Protein AF-A0A540LDI8-F1 (afdb_monomer)

Sequence (231 aa):
MKQHLKDYARNVVETKAREEAGKIMIHMKDRYAAVFNYDSDSMPRVWTGNEDITSITKDAQTAKPDNIENVLVSSLVDGTVTVSSSQNRKLGPSIDPLASSSWEEVSSKDTLITPVQCKSLWRQFKEETEYSVTQAISAQEAHKRSNNWLPPPWAILAMIVLGFNEFMMLLKNPLYLMVLFVAFLLSKALWVQMDITGQFQHGAALSGILSISSRFLPTVMNLLRKLAEEP

InterPro domains:
  IPR008803 RHD3/Sey1 [PTHR45923] (1-230)
  IPR046758 Sey1/RHD3-like, three-helix bundle domain [PF20428] (3-230)

Secondary structure (DSSP, 8-state):
-HHHHHHHHHHHHHHHHHHHHHTHHHHHHHHHHHHHSB-TTSPBP---SSS-HHHHHHHHHS----TTTHHHHHHHHS-S----------------TTS-SS-TTS-TTT-SS-HHHHHHHHHHHHHHHHHHHHHHHHHHHHHHHHHT-PPPHHHHHHHHHH-HHHHHHHHH-HHHHHHHHHHHHHHHHHHHHTTHHHHGGGT-HHHHHHHHHHHHHHHHHHHHHHHHS--

Organism: Malus baccata (NCBI:txid106549)

Foldseek 3Di:
DVVVVVVVVVVVVLVVLLVVLVCVLVVLVVQLCQQLQADPVRHGDDLQLPDDLVVSNLCSLPVDDDPVCVVVCCLLVVVDPPPPDDDDDDDDPPDSCLVDQDNPPDDPVSDSAGSVRVNVSSVVSCVVVVVVSVVSVVSSVVNVVVVVPDPPPVVVVVCVVCPVVRVVVCVVDVVNVVVVVVVVVVVVVVVVVPPCVVVVVPPCPVPVVVVVVVVPVVVVVVVVVVVVPPD

Structure (mmCIF, N/CA/C/O backbone):
data_AF-A0A540LDI8-F1
#
_entry.id   AF-A0A540LDI8-F1
#
loop_
_atom_site.group_PDB
_atom_site.id
_atom_site.type_symbol
_atom_site.label_atom_id
_atom_site.label_alt_id
_atom_site.label_comp_id
_atom_site.label_asym_id
_atom_site.label_entity_id
_atom_site.label_seq_id
_atom_site.pdbx_PDB_ins_code
_atom_site.Cartn_x
_atom_site.Cartn_y
_atom_site.Cartn_z
_atom_site.occupancy
_atom_site.B_iso_or_equiv
_atom_site.auth_seq_id
_atom_site.auth_comp_id
_atom_site.auth_asym_id
_atom_site.auth_atom_id
_atom_site.pdbx_PDB_model_num
ATOM 1 N N . MET A 1 1 ? -35.422 -12.992 44.828 1.00 70.50 1 MET A N 1
ATOM 2 C CA . MET A 1 1 ? -35.529 -13.471 43.428 1.00 70.50 1 MET A CA 1
ATOM 3 C C . MET A 1 1 ? -35.406 -12.346 42.395 1.00 70.50 1 MET A C 1
ATOM 5 O O . MET A 1 1 ? -34.511 -12.424 41.571 1.00 70.50 1 MET A O 1
ATOM 9 N N . LYS A 1 2 ? -36.217 -11.274 42.454 1.00 82.50 2 LYS A N 1
ATOM 10 C CA . LYS A 1 2 ? -36.141 -10.151 41.487 1.00 82.50 2 LYS A CA 1
ATOM 11 C C . LYS A 1 2 ? -34.777 -9.439 41.441 1.00 82.50 2 LYS A C 1
ATOM 13 O O . LYS A 1 2 ? -34.300 -9.131 40.357 1.00 82.50 2 LYS A O 1
ATOM 18 N N . GLN A 1 3 ? -34.140 -9.232 42.597 1.00 86.69 3 GLN A N 1
ATOM 19 C CA . GLN A 1 3 ? -32.827 -8.580 42.678 1.00 86.69 3 GLN A CA 1
ATOM 20 C C . GLN A 1 3 ? -31.730 -9.409 41.989 1.00 86.69 3 GLN A C 1
ATOM 22 O O . GLN A 1 3 ? -31.058 -8.904 41.103 1.00 86.69 3 GLN A O 1
ATOM 27 N N . HIS A 1 4 ? -31.664 -10.714 42.278 1.00 89.19 4 HIS A N 1
ATOM 28 C CA . HIS A 1 4 ? -30.742 -11.639 41.607 1.00 89.19 4 HIS A CA 1
ATOM 29 C C . HIS A 1 4 ? -30.907 -11.663 40.082 1.00 89.19 4 HIS A C 1
ATOM 31 O O . HIS A 1 4 ? -29.914 -11.751 39.370 1.00 89.19 4 HIS A O 1
ATOM 37 N N . LEU A 1 5 ? -32.141 -11.566 39.573 1.00 90.94 5 LEU A N 1
ATOM 38 C CA . LEU A 1 5 ? -32.387 -11.524 38.130 1.00 90.94 5 LEU A CA 1
ATOM 39 C C . LEU A 1 5 ? -31.883 -10.211 37.507 1.00 90.94 5 LEU A C 1
ATOM 41 O O . LEU A 1 5 ? -31.303 -10.223 36.424 1.00 90.94 5 LEU A O 1
ATOM 45 N N . LYS A 1 6 ? -32.070 -9.086 38.207 1.00 91.38 6 LYS A N 1
ATOM 46 C CA . LYS A 1 6 ? -31.574 -7.768 37.789 1.00 91.38 6 LYS A CA 1
ATOM 47 C C . LYS A 1 6 ? -30.045 -7.717 37.783 1.00 91.38 6 LYS A C 1
ATOM 49 O O . LYS A 1 6 ? -29.461 -7.215 36.826 1.00 91.38 6 LYS A O 1
ATOM 54 N N . ASP A 1 7 ? -29.415 -8.258 38.820 1.00 90.31 7 ASP A N 1
ATOM 55 C CA . ASP A 1 7 ? -27.957 -8.293 38.947 1.00 90.31 7 ASP A CA 1
ATOM 56 C C . ASP A 1 7 ? -27.340 -9.232 37.899 1.00 90.31 7 ASP A C 1
ATOM 58 O O . ASP A 1 7 ? -26.338 -8.890 37.274 1.00 90.31 7 ASP A O 1
ATOM 62 N N . TYR A 1 8 ? -27.992 -10.366 37.620 1.00 91.19 8 TYR A N 1
ATOM 63 C CA . TYR A 1 8 ? -27.608 -11.264 36.532 1.00 91.19 8 TYR A CA 1
ATOM 64 C C . TYR A 1 8 ? -27.698 -10.578 35.162 1.00 91.19 8 TYR A C 1
ATOM 66 O O . TYR A 1 8 ? -26.729 -10.595 34.407 1.00 91.19 8 TYR A O 1
ATOM 74 N N . ALA A 1 9 ? -28.821 -9.918 34.855 1.00 90.12 9 ALA A N 1
ATOM 75 C CA . ALA A 1 9 ? -28.995 -9.205 33.590 1.00 90.12 9 ALA A CA 1
ATOM 76 C C . ALA A 1 9 ? -27.954 -8.086 33.408 1.00 90.12 9 ALA A C 1
ATOM 78 O O . ALA A 1 9 ? -27.382 -7.950 32.328 1.00 90.12 9 ALA A O 1
ATOM 79 N N . ARG A 1 10 ? -27.657 -7.326 34.473 1.00 88.94 10 ARG A N 1
ATOM 80 C CA . ARG A 1 10 ? -26.603 -6.302 34.460 1.00 88.94 10 ARG A CA 1
ATOM 81 C C . ARG A 1 10 ? -25.234 -6.913 34.163 1.00 88.94 10 ARG A C 1
ATOM 83 O O . ARG A 1 10 ? -24.537 -6.417 33.287 1.00 88.94 10 ARG A O 1
ATOM 90 N N . ASN A 1 11 ? -24.882 -8.010 34.830 1.00 89.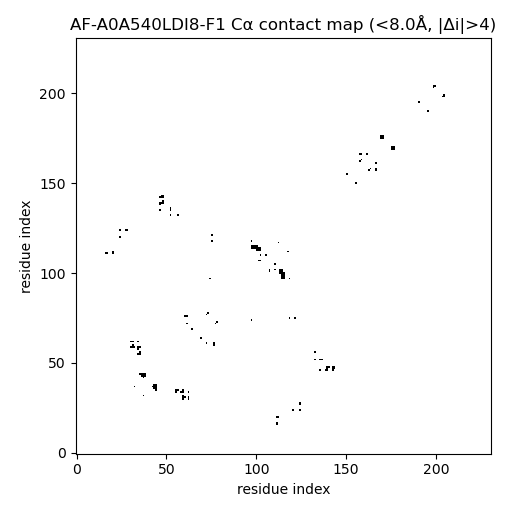62 11 ASN A N 1
ATOM 91 C CA . ASN A 1 11 ? -23.601 -8.680 34.618 1.00 89.62 11 ASN A CA 1
ATOM 92 C C . ASN A 1 11 ? -23.449 -9.215 33.181 1.00 89.62 11 ASN A C 1
ATOM 94 O O . ASN A 1 11 ? -22.381 -9.103 32.584 1.00 89.62 11 ASN A O 1
ATOM 98 N N . VAL A 1 12 ? -24.525 -9.747 32.589 1.00 92.12 12 VAL A N 1
ATOM 99 C CA . VAL A 1 12 ? -24.517 -10.196 31.186 1.00 92.12 12 VAL A CA 1
ATOM 100 C C . VAL A 1 12 ? -24.225 -9.031 30.237 1.00 92.12 12 VAL A C 1
ATOM 102 O O . VAL A 1 12 ? -23.370 -9.164 29.362 1.00 92.12 12 VAL A O 1
ATOM 105 N N . VAL A 1 13 ? -24.888 -7.885 30.427 1.00 90.06 13 VAL A N 1
ATOM 106 C CA . VAL A 1 13 ? -24.662 -6.686 29.602 1.00 90.06 13 VAL A CA 1
ATOM 107 C C . VAL A 1 13 ? -23.247 -6.145 29.791 1.00 90.06 13 VAL A C 1
ATOM 109 O O . VAL A 1 13 ? -22.571 -5.880 28.803 1.00 90.06 13 VAL A O 1
ATOM 112 N N . GLU A 1 14 ? -22.762 -6.041 31.030 1.00 88.44 14 GLU A N 1
ATOM 113 C CA . GLU A 1 14 ? -21.392 -5.595 31.310 1.00 88.44 14 GLU A CA 1
ATOM 114 C C . GLU A 1 1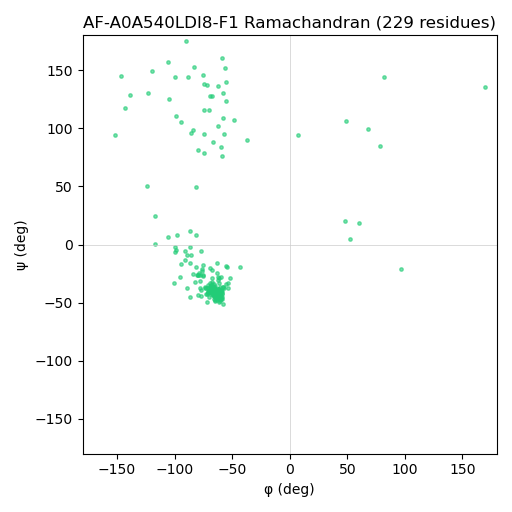4 ? -20.345 -6.516 30.677 1.00 88.44 14 GLU A C 1
ATOM 116 O O . GLU A 1 14 ? -19.367 -6.046 30.099 1.00 88.44 14 GLU A O 1
ATOM 121 N N . THR A 1 15 ? -20.551 -7.831 30.757 1.00 88.50 15 THR A N 1
ATOM 122 C CA . THR A 1 15 ? -19.642 -8.814 30.157 1.00 88.50 15 THR A CA 1
ATOM 123 C C . THR A 1 15 ? -19.621 -8.666 28.640 1.00 88.50 15 THR A C 1
ATOM 125 O O . THR A 1 15 ? -18.546 -8.634 28.047 1.00 88.50 15 THR A O 1
ATOM 128 N N . LYS A 1 16 ? -20.791 -8.509 28.008 1.00 89.31 16 LYS A N 1
ATOM 129 C CA . LYS A 1 16 ? -20.895 -8.302 26.559 1.00 89.31 16 LYS A CA 1
ATOM 130 C C . LYS A 1 16 ? -20.285 -6.979 26.109 1.00 89.31 16 LYS A C 1
ATOM 132 O O . LYS A 1 16 ? -19.570 -6.954 25.115 1.00 89.31 16 LYS A O 1
ATOM 137 N N . ALA A 1 17 ? -20.500 -5.906 26.863 1.00 87.25 17 ALA A N 1
ATOM 138 C CA . ALA A 1 17 ? -19.901 -4.609 26.580 1.00 87.25 17 ALA A CA 1
ATOM 139 C C . ALA A 1 17 ? -18.367 -4.651 26.689 1.00 87.25 17 ALA A C 1
ATOM 141 O O . ALA A 1 17 ? -17.681 -4.122 25.819 1.00 87.25 17 ALA A O 1
ATOM 142 N N . ARG A 1 18 ? -17.815 -5.330 27.707 1.00 86.06 18 ARG A N 1
ATOM 143 C CA . ARG A 1 18 ? -16.359 -5.537 27.836 1.00 86.06 18 ARG A CA 1
ATOM 144 C C . ARG A 1 18 ? -15.797 -6.433 26.729 1.00 86.06 18 ARG A C 1
ATOM 146 O O . ARG A 1 18 ? -14.692 -6.183 26.260 1.00 86.06 18 ARG A O 1
ATOM 153 N N . GLU A 1 19 ? -16.545 -7.447 26.297 1.00 88.69 19 GLU A N 1
ATOM 154 C CA . GLU A 1 19 ? -16.156 -8.320 25.183 1.00 88.69 19 GLU A CA 1
ATOM 155 C C . GLU A 1 19 ? -16.048 -7.536 23.867 1.00 88.69 19 GLU A C 1
ATOM 157 O O . GLU A 1 19 ? -15.039 -7.643 23.171 1.00 88.69 19 GLU A O 1
ATOM 162 N N . GLU A 1 20 ? -17.048 -6.709 23.548 1.00 85.50 20 GLU A N 1
ATOM 163 C CA . GLU A 1 20 ? -17.020 -5.859 22.352 1.00 85.50 20 GLU A CA 1
ATOM 164 C C . GLU A 1 20 ? -15.968 -4.751 22.454 1.00 85.50 20 GLU A C 1
ATOM 166 O O . GLU A 1 20 ? -15.285 -4.467 21.470 1.00 85.50 20 GLU A O 1
ATOM 171 N N . ALA A 1 21 ? -15.733 -4.206 23.654 1.00 83.81 21 ALA A N 1
ATOM 172 C CA . ALA A 1 21 ? -14.637 -3.269 23.887 1.00 83.81 21 ALA A CA 1
ATOM 173 C C . ALA A 1 21 ? -13.254 -3.899 23.622 1.00 83.81 21 ALA A C 1
ATOM 175 O O . ALA A 1 21 ? -12.347 -3.239 23.116 1.00 83.81 21 ALA A O 1
ATOM 176 N N . GLY A 1 22 ? -13.094 -5.199 23.886 1.00 84.44 22 GLY A N 1
ATOM 177 C CA . GLY A 1 22 ? -11.880 -5.941 23.539 1.00 84.44 22 GLY A CA 1
ATOM 178 C C . GLY A 1 22 ? -11.661 -6.111 22.030 1.00 84.44 22 GLY A C 1
ATOM 179 O O . GLY A 1 22 ? -10.528 -6.307 21.596 1.00 84.44 22 GLY A O 1
ATOM 180 N N . LYS A 1 23 ? -12.720 -6.009 21.217 1.00 87.00 23 LYS A N 1
ATOM 181 C CA . LYS A 1 23 ? -12.683 -6.196 19.754 1.00 87.00 23 LYS A CA 1
ATOM 182 C C . LYS A 1 23 ? -12.601 -4.887 18.973 1.00 87.00 23 LYS A C 1
ATOM 184 O O . LYS A 1 23 ? -12.683 -4.906 17.748 1.00 87.00 23 LYS A O 1
ATOM 189 N N . ILE A 1 24 ? -12.412 -3.749 19.637 1.00 86.06 24 ILE A N 1
ATOM 190 C CA . ILE A 1 24 ? -12.464 -2.434 18.980 1.00 86.06 24 ILE A CA 1
ATOM 191 C C . ILE A 1 24 ? -11.452 -2.306 17.848 1.00 86.06 24 ILE A C 1
ATOM 193 O O . ILE A 1 24 ? -11.787 -1.729 16.823 1.00 86.06 24 ILE A O 1
ATOM 197 N N . MET A 1 25 ? -10.256 -2.889 17.978 1.00 83.69 25 MET A N 1
ATOM 198 C CA . MET A 1 25 ? -9.281 -2.875 16.883 1.00 83.69 25 MET A CA 1
ATOM 199 C C . MET A 1 25 ? -9.835 -3.532 15.613 1.00 83.69 25 MET A C 1
ATOM 201 O O . MET A 1 25 ? -9.641 -3.018 14.517 1.00 83.69 25 MET A O 1
ATOM 205 N N . ILE A 1 26 ? -10.545 -4.654 15.758 1.00 86.56 26 ILE A N 1
ATOM 206 C CA . ILE A 1 26 ? -11.159 -5.369 14.635 1.00 86.56 26 ILE A CA 1
ATOM 207 C C . ILE A 1 26 ? -12.236 -4.482 14.011 1.00 86.56 26 ILE A C 1
ATOM 209 O O . ILE A 1 26 ? -12.193 -4.232 12.814 1.00 86.56 26 ILE A O 1
ATOM 213 N N . HIS A 1 27 ? -13.122 -3.911 14.831 1.00 84.62 27 HIS A N 1
ATOM 214 C CA . HIS A 1 27 ? -14.185 -3.018 14.359 1.00 84.62 27 HIS A CA 1
ATOM 215 C C . HIS A 1 27 ? -13.644 -1.764 13.657 1.00 84.62 27 HIS A C 1
ATOM 217 O O . HIS A 1 27 ? -14.131 -1.396 12.590 1.00 84.62 27 HIS A O 1
ATOM 223 N N . MET A 1 28 ? -12.609 -1.126 14.211 1.00 84.38 28 MET A N 1
ATOM 224 C CA . MET A 1 28 ? -11.941 0.028 13.598 1.00 84.38 28 MET A CA 1
ATOM 225 C C . MET A 1 28 ? -11.331 -0.340 12.243 1.00 84.38 28 MET A C 1
ATOM 227 O O . MET A 1 28 ? -11.490 0.398 11.272 1.00 84.38 28 MET A O 1
ATOM 231 N N . LYS A 1 29 ? -10.674 -1.500 12.153 1.00 86.6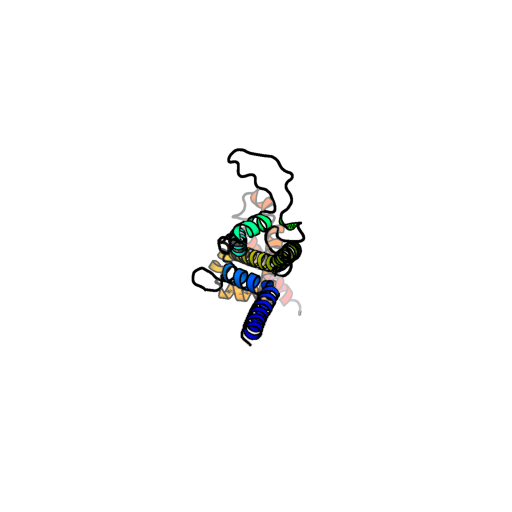9 29 LYS A N 1
ATOM 232 C CA . LYS A 1 29 ? -10.078 -1.988 10.904 1.00 86.69 29 LYS A CA 1
ATOM 233 C C . LYS A 1 29 ? -11.120 -2.375 9.870 1.00 86.69 29 LYS A C 1
ATOM 235 O O . LYS A 1 29 ? -10.934 -2.036 8.709 1.00 86.69 29 LYS A O 1
ATOM 240 N N . ASP A 1 30 ? -12.207 -3.022 10.268 1.00 86.50 30 ASP A N 1
ATOM 241 C CA . ASP A 1 30 ? -13.289 -3.403 9.360 1.00 86.50 30 ASP A CA 1
ATOM 242 C C . ASP A 1 30 ? -13.961 -2.160 8.766 1.00 86.50 30 ASP A C 1
ATOM 244 O O . ASP A 1 30 ? -14.201 -2.096 7.561 1.00 86.50 30 ASP A O 1
ATOM 248 N N . ARG A 1 31 ? -14.190 -1.123 9.585 1.00 85.06 31 ARG A N 1
ATOM 249 C CA . ARG A 1 31 ? -14.731 0.166 9.123 1.00 85.06 31 ARG A CA 1
ATOM 250 C C . ARG A 1 31 ? -13.759 0.905 8.212 1.00 85.06 31 ARG A C 1
ATOM 252 O O . ARG A 1 31 ? -14.175 1.402 7.169 1.00 85.06 31 ARG A O 1
ATOM 259 N N . TYR A 1 32 ? -12.478 0.930 8.568 1.00 86.06 32 TYR A N 1
ATOM 260 C CA . TYR A 1 32 ? -11.442 1.505 7.717 1.00 86.06 32 TYR A CA 1
ATOM 261 C C . TYR A 1 32 ? -11.357 0.773 6.377 1.00 86.06 32 TYR A C 1
ATOM 263 O O . TYR A 1 32 ? -11.400 1.408 5.331 1.00 86.06 32 TYR A O 1
ATOM 271 N N . ALA A 1 33 ? -11.306 -0.559 6.389 1.00 85.56 33 ALA A N 1
ATOM 272 C CA . ALA A 1 33 ? -11.242 -1.384 5.191 1.00 85.56 33 ALA A CA 1
ATOM 273 C C . ALA A 1 33 ? -12.485 -1.207 4.311 1.00 85.56 33 ALA A C 1
ATOM 275 O O . ALA A 1 33 ? -12.347 -1.159 3.092 1.00 85.56 33 ALA A O 1
ATOM 276 N N . ALA A 1 34 ? -13.673 -1.062 4.904 1.00 85.50 34 ALA A N 1
ATOM 277 C CA . ALA A 1 34 ? -14.908 -0.799 4.170 1.00 85.50 34 ALA A CA 1
ATOM 278 C C . ALA A 1 34 ? -14.857 0.521 3.381 1.00 85.50 34 ALA A C 1
ATOM 280 O O . ALA A 1 34 ? -15.378 0.577 2.276 1.00 85.50 34 ALA A O 1
ATOM 281 N N . VAL A 1 35 ? -14.217 1.565 3.914 1.00 84.88 35 VAL A N 1
ATOM 282 C CA . VAL A 1 35 ? -14.114 2.876 3.242 1.00 84.88 35 VAL A CA 1
ATOM 283 C C . VAL A 1 35 ? -12.884 2.966 2.336 1.00 84.88 35 VAL A C 1
ATOM 285 O O . VAL A 1 35 ? -12.938 3.558 1.263 1.00 84.88 35 VAL A O 1
ATOM 288 N N . PHE A 1 36 ? -11.765 2.375 2.753 1.00 86.88 36 PHE A N 1
ATOM 289 C CA . PHE A 1 36 ? -10.490 2.462 2.047 1.00 86.88 36 PHE A CA 1
ATOM 290 C C . PHE A 1 36 ? -10.415 1.505 0.852 1.00 86.88 36 PHE A C 1
ATOM 292 O O . PHE A 1 36 ? -9.957 1.896 -0.219 1.00 86.88 36 PHE A O 1
ATOM 299 N N . ASN A 1 37 ? -10.878 0.260 1.015 1.00 85.12 37 ASN A N 1
ATOM 300 C CA . ASN A 1 37 ? -10.772 -0.766 -0.028 1.00 85.12 37 ASN A CA 1
ATOM 301 C C . ASN A 1 37 ? -11.975 -0.814 -0.962 1.00 85.12 37 ASN A C 1
ATOM 303 O O . ASN A 1 37 ? -11.882 -1.486 -1.984 1.00 85.12 37 ASN A O 1
ATOM 307 N N . TYR A 1 38 ? -13.091 -0.168 -0.629 1.00 84.94 38 TYR A N 1
ATOM 308 C CA . TYR A 1 38 ? -14.284 -0.181 -1.469 1.00 84.94 38 TYR A CA 1
ATOM 309 C C . TYR A 1 38 ? -14.645 1.232 -1.909 1.00 84.94 38 TYR A C 1
ATOM 311 O O . TYR A 1 38 ? -14.368 2.222 -1.229 1.00 84.94 38 TYR A O 1
ATOM 319 N N . ASP A 1 39 ? -15.231 1.323 -3.094 1.00 78.88 39 ASP A N 1
ATOM 320 C CA . ASP A 1 39 ? -15.814 2.562 -3.581 1.00 78.88 39 ASP A CA 1
ATOM 321 C C . ASP A 1 39 ? -17.293 2.691 -3.183 1.00 78.88 39 ASP A C 1
ATOM 323 O O . ASP A 1 39 ? -17.877 1.777 -2.598 1.00 78.88 39 ASP A O 1
ATOM 327 N N . SER A 1 40 ? -17.907 3.833 -3.495 1.00 78.25 40 SER A N 1
ATOM 328 C CA . SER A 1 40 ? -19.324 4.121 -3.226 1.00 78.25 40 SER A CA 1
ATOM 329 C C . SER A 1 40 ? -20.291 3.045 -3.750 1.00 78.25 40 SER A C 1
ATOM 331 O O . SER A 1 40 ? -21.316 2.783 -3.121 1.00 78.25 40 SER A O 1
ATOM 333 N N . ASP A 1 41 ? -19.913 2.343 -4.820 1.00 78.50 41 ASP A N 1
ATOM 334 C CA . ASP A 1 41 ? -20.667 1.234 -5.415 1.00 78.50 41 ASP A CA 1
ATOM 335 C C . ASP A 1 41 ? -20.368 -0.142 -4.779 1.00 78.50 41 ASP A C 1
ATOM 337 O O . ASP A 1 41 ? -20.754 -1.180 -5.317 1.00 78.50 41 ASP A O 1
ATOM 341 N N . SER A 1 42 ? -19.671 -0.187 -3.635 1.00 77.31 42 SER A N 1
ATOM 342 C CA . SER A 1 42 ? -19.240 -1.423 -2.950 1.00 77.31 42 SER A CA 1
ATOM 343 C C . SER A 1 42 ? -18.326 -2.332 -3.785 1.00 77.31 42 SER A C 1
ATOM 345 O O . SER A 1 42 ? -18.161 -3.514 -3.479 1.00 77.31 42 SER A O 1
ATOM 347 N N . MET A 1 43 ? -17.707 -1.791 -4.834 1.00 81.62 43 MET A N 1
ATOM 348 C CA . MET A 1 43 ? -16.712 -2.495 -5.640 1.00 81.62 43 MET A CA 1
ATOM 349 C C . MET A 1 43 ? -15.311 -2.294 -5.052 1.00 81.62 43 MET A C 1
ATOM 351 O O . MET A 1 43 ? -15.031 -1.204 -4.548 1.00 81.62 43 MET A O 1
ATOM 355 N N . PRO A 1 44 ? -14.418 -3.303 -5.113 1.00 84.00 44 PRO A N 1
ATOM 356 C CA . PRO A 1 44 ? -13.030 -3.138 -4.697 1.00 84.00 44 PRO A CA 1
ATOM 357 C C . PRO A 1 44 ? -12.362 -1.976 -5.446 1.00 84.00 44 PRO A C 1
ATOM 359 O O . PRO A 1 44 ? -12.336 -1.953 -6.678 1.00 84.00 44 PRO A O 1
ATOM 362 N N . ARG A 1 45 ? -11.828 -1.013 -4.695 1.00 81.88 45 ARG A N 1
ATOM 363 C CA . ARG A 1 45 ? -11.178 0.195 -5.200 1.00 81.88 45 ARG A CA 1
ATOM 364 C C . ARG A 1 45 ? -9.879 -0.178 -5.907 1.00 81.88 45 ARG A C 1
ATOM 366 O O . ARG A 1 45 ? -9.020 -0.863 -5.351 1.00 81.88 45 ARG A O 1
ATOM 373 N N . VAL A 1 46 ? -9.729 0.302 -7.136 1.00 80.81 46 VAL A N 1
ATOM 374 C CA . VAL A 1 46 ? -8.496 0.174 -7.915 1.00 80.81 46 VAL A CA 1
ATOM 375 C C . VAL A 1 46 ? -7.797 1.527 -7.911 1.00 80.81 46 VAL A C 1
ATOM 377 O O . VAL A 1 46 ? -8.381 2.528 -8.306 1.00 80.81 46 VAL A O 1
ATOM 380 N N . TRP A 1 47 ? -6.533 1.561 -7.495 1.00 81.50 47 TRP A N 1
ATOM 381 C CA . TRP A 1 47 ? -5.745 2.793 -7.412 1.00 81.50 47 TRP A CA 1
ATOM 382 C C . TRP A 1 47 ? -5.305 3.275 -8.806 1.00 81.50 47 TRP A C 1
ATOM 384 O O . TRP A 1 47 ? -4.166 3.068 -9.221 1.00 81.50 47 TRP A O 1
ATOM 394 N N . THR A 1 48 ? -6.207 3.914 -9.556 1.00 70.56 48 THR A N 1
ATOM 395 C CA . THR A 1 48 ? -6.003 4.255 -10.979 1.00 70.56 48 THR A CA 1
ATOM 396 C C . THR A 1 48 ? -5.182 5.523 -11.252 1.00 70.56 48 THR A C 1
ATOM 398 O O . THR A 1 48 ? -5.009 5.908 -12.407 1.00 70.56 48 THR A O 1
ATOM 401 N N . GLY A 1 49 ? -4.572 6.153 -10.242 1.00 70.69 49 GLY A N 1
ATOM 402 C CA . GLY A 1 49 ? -3.660 7.296 -10.443 1.00 70.69 49 GLY A CA 1
ATOM 403 C C . GLY A 1 49 ? -4.291 8.676 -10.270 1.00 70.69 49 GLY A C 1
ATOM 404 O O . GLY A 1 49 ? -3.575 9.630 -9.989 1.00 70.69 49 GLY A O 1
ATOM 405 N N . ASN A 1 50 ? -5.606 8.765 -10.390 1.00 74.12 50 ASN A N 1
ATOM 406 C CA . ASN A 1 50 ? -6.416 9.983 -10.394 1.00 74.12 50 ASN A CA 1
ATOM 407 C C . ASN A 1 50 ? -7.075 10.302 -9.040 1.00 74.12 50 ASN A C 1
ATOM 409 O O . ASN A 1 50 ? -7.691 11.354 -8.906 1.00 74.12 50 ASN A O 1
ATOM 413 N N . GLU A 1 51 ? -6.936 9.423 -8.050 1.00 79.00 51 GLU A N 1
ATOM 414 C CA . GLU A 1 51 ? -7.508 9.596 -6.714 1.00 79.00 51 GLU A CA 1
ATOM 415 C C . GLU A 1 51 ? -6.467 10.107 -5.709 1.00 79.00 51 GLU A C 1
ATOM 417 O O . GLU A 1 51 ? -5.301 9.699 -5.742 1.00 79.00 51 GLU A O 1
ATOM 422 N N . ASP A 1 52 ? -6.901 10.962 -4.781 1.00 81.44 52 ASP A N 1
ATOM 423 C CA . ASP A 1 52 ? -6.079 11.441 -3.671 1.00 81.44 52 ASP A CA 1
ATOM 424 C C . ASP A 1 52 ? -6.146 10.455 -2.494 1.00 81.44 52 ASP A C 1
ATOM 426 O O . ASP A 1 52 ? -7.027 10.512 -1.635 1.00 81.44 52 ASP A O 1
ATOM 430 N N . ILE A 1 53 ? -5.166 9.551 -2.412 1.00 83.88 53 ILE A N 1
ATOM 431 C CA . ILE A 1 53 ? -5.071 8.557 -1.323 1.00 83.88 53 ILE A CA 1
ATOM 432 C C . ILE A 1 53 ? -5.071 9.236 0.052 1.00 83.88 53 ILE A C 1
ATOM 434 O O . ILE A 1 53 ? -5.633 8.710 1.013 1.00 83.88 53 ILE A O 1
ATOM 438 N N . THR A 1 54 ? -4.481 10.427 0.159 1.00 82.62 54 THR A N 1
ATOM 439 C CA . THR A 1 54 ? -4.419 11.193 1.409 1.00 82.62 54 THR A CA 1
ATOM 440 C C . THR A 1 54 ? -5.798 11.646 1.886 1.00 82.62 54 THR A C 1
ATOM 442 O O . THR A 1 54 ? -6.056 11.586 3.088 1.00 82.62 54 THR A O 1
ATOM 445 N N . SER A 1 55 ? -6.687 12.091 0.990 1.00 82.75 55 SER A N 1
ATOM 446 C CA . SER A 1 55 ? -8.049 12.472 1.385 1.00 82.75 55 SER A CA 1
ATOM 447 C C . SER A 1 55 ? -8.871 11.236 1.726 1.00 82.75 55 SER A C 1
ATOM 449 O O . SER A 1 55 ? -9.490 11.213 2.779 1.00 82.75 55 SER A O 1
ATOM 451 N N . ILE A 1 56 ? -8.759 10.162 0.937 1.00 83.75 56 ILE A N 1
ATOM 452 C CA . ILE A 1 56 ? -9.446 8.887 1.206 1.00 83.75 56 ILE A CA 1
ATOM 453 C C . ILE A 1 56 ? -8.997 8.290 2.546 1.00 83.75 56 ILE A C 1
ATOM 455 O O . ILE A 1 56 ? -9.811 7.780 3.308 1.00 83.75 56 ILE A O 1
ATOM 459 N N . THR A 1 57 ? -7.710 8.391 2.881 1.00 85.62 57 THR A N 1
ATOM 460 C CA . THR A 1 57 ? -7.182 7.934 4.173 1.00 85.62 57 THR A CA 1
ATOM 461 C C . THR A 1 57 ? -7.745 8.760 5.326 1.00 85.62 57 THR A C 1
ATOM 463 O O . THR A 1 57 ? -8.129 8.189 6.344 1.00 85.62 57 THR A O 1
ATOM 466 N N . LYS A 1 58 ? -7.820 10.090 5.178 1.00 81.81 58 LYS A N 1
ATOM 467 C CA . LYS A 1 58 ? -8.425 10.974 6.186 1.00 81.81 58 LYS A CA 1
ATOM 468 C C . LYS A 1 58 ? -9.916 10.696 6.353 1.00 81.81 58 LYS A C 1
ATOM 470 O O . LYS A 1 58 ? -10.390 10.609 7.482 1.00 81.81 58 LYS A O 1
ATOM 475 N N . ASP A 1 59 ? -10.630 10.487 5.256 1.00 80.88 59 ASP A N 1
ATOM 476 C CA . ASP A 1 59 ? -12.050 10.149 5.267 1.00 80.88 59 ASP A CA 1
ATOM 477 C C . ASP A 1 59 ? -12.280 8.773 5.904 1.00 80.88 59 ASP A C 1
ATOM 479 O O . ASP A 1 59 ? -13.168 8.626 6.736 1.00 80.88 59 ASP A O 1
ATOM 483 N N . ALA A 1 60 ? -11.434 7.779 5.615 1.00 81.81 60 ALA A N 1
ATOM 484 C CA . ALA A 1 60 ? -11.496 6.455 6.238 1.00 81.81 60 ALA A CA 1
ATOM 485 C C . ALA A 1 60 ? -11.140 6.482 7.736 1.00 81.81 60 ALA A C 1
ATOM 487 O O . ALA A 1 60 ? -11.700 5.712 8.513 1.00 81.81 60 ALA A O 1
ATOM 488 N N . GLN A 1 61 ? -10.240 7.376 8.162 1.00 78.19 61 GLN A N 1
ATOM 489 C CA . GLN A 1 61 ? -9.892 7.587 9.575 1.00 78.19 61 GLN A CA 1
ATOM 490 C C . GLN A 1 61 ? -10.966 8.361 10.350 1.00 78.19 61 GLN A C 1
ATOM 492 O O . GLN A 1 61 ? -11.077 8.201 11.562 1.00 78.19 61 GLN A O 1
ATOM 497 N N . THR A 1 62 ? -11.752 9.191 9.665 1.00 69.69 62 THR A N 1
ATOM 498 C CA . THR A 1 62 ? -12.816 10.017 10.260 1.00 69.69 62 THR A CA 1
ATOM 499 C C . THR A 1 62 ? -14.215 9.483 9.956 1.00 69.69 62 THR A C 1
ATOM 501 O O . THR A 1 62 ? -15.202 10.140 10.287 1.00 69.69 62 THR A O 1
ATOM 504 N N . ALA A 1 63 ? -14.310 8.303 9.331 1.00 61.72 63 ALA A N 1
ATOM 505 C CA . ALA A 1 63 ? -15.535 7.732 8.789 1.00 61.72 63 ALA A CA 1
ATOM 506 C C . ALA A 1 63 ? -16.617 7.600 9.865 1.00 61.72 63 ALA A C 1
ATOM 508 O O . ALA A 1 63 ? -16.668 6.615 10.603 1.00 61.72 63 ALA A O 1
ATOM 509 N N . LYS A 1 64 ? -17.465 8.636 9.905 1.00 53.06 64 LYS A N 1
ATOM 510 C CA . LYS A 1 64 ? -18.591 8.896 10.806 1.00 53.06 64 LYS A CA 1
ATOM 511 C C . LYS A 1 64 ? -18.721 7.913 11.958 1.00 53.06 64 LYS A C 1
ATOM 513 O O . LYS A 1 64 ? -19.438 6.910 11.845 1.00 53.06 64 LYS A O 1
ATOM 518 N N . PRO A 1 65 ? -18.140 8.273 13.093 1.00 49.34 65 PRO A N 1
ATOM 519 C CA . PRO A 1 65 ? -18.738 7.893 14.335 1.00 49.34 65 PRO A CA 1
ATOM 520 C C . PRO A 1 65 ? -19.846 8.883 14.736 1.00 49.34 65 PRO A C 1
ATOM 522 O O . PRO A 1 65 ? -19.848 10.045 14.320 1.00 49.34 65 PRO A O 1
ATOM 525 N N . ASP A 1 66 ? -20.833 8.415 15.497 1.00 46.78 66 ASP A N 1
ATOM 526 C CA . ASP A 1 66 ? -21.957 9.240 15.949 1.00 46.78 66 ASP A CA 1
ATOM 527 C C . ASP A 1 66 ? -21.483 10.457 16.774 1.00 46.78 66 ASP A C 1
ATOM 529 O O . ASP A 1 66 ? -20.371 10.478 17.298 1.00 46.78 66 ASP A O 1
ATOM 533 N N . ASN A 1 67 ? -22.345 11.478 16.905 1.00 47.78 67 ASN A N 1
ATOM 534 C CA . ASN A 1 67 ? -22.078 12.830 17.447 1.00 47.78 67 ASN A CA 1
ATOM 535 C C . ASN A 1 67 ? -21.214 12.934 18.731 1.00 47.78 67 ASN A C 1
ATOM 537 O O . ASN A 1 67 ? -20.684 14.007 19.015 1.00 47.78 67 ASN A O 1
ATOM 541 N N . ILE A 1 68 ? -21.075 11.861 19.512 1.00 47.28 68 ILE A N 1
ATOM 542 C CA . ILE A 1 68 ? -20.288 11.792 20.756 1.00 47.28 68 ILE A CA 1
ATOM 543 C C . ILE A 1 68 ? -18.785 11.589 20.480 1.00 47.28 68 ILE A C 1
ATOM 545 O O . ILE A 1 68 ? -17.940 12.032 21.253 1.00 47.28 68 ILE A O 1
ATOM 549 N N . GLU A 1 69 ? -18.421 10.996 19.347 1.00 55.31 69 GLU A N 1
ATOM 550 C CA . GLU A 1 69 ? -17.032 10.678 19.002 1.00 55.31 69 GLU A CA 1
ATOM 551 C C . GLU A 1 69 ? -16.318 11.815 18.258 1.00 55.31 69 GLU A C 1
ATOM 553 O O . GLU A 1 69 ? -15.098 11.787 18.127 1.00 55.31 69 GLU A O 1
ATOM 558 N N . ASN A 1 70 ? -17.028 12.869 17.838 1.00 53.50 70 ASN A N 1
ATOM 559 C CA . ASN A 1 70 ? -16.422 14.011 17.143 1.00 53.50 70 ASN A CA 1
ATOM 560 C C . ASN A 1 70 ? -15.372 14.736 18.017 1.00 53.50 70 ASN A C 1
ATOM 562 O O . ASN A 1 70 ? -14.387 15.271 17.510 1.00 53.50 70 ASN A O 1
ATOM 566 N N . VAL A 1 71 ? -15.542 14.695 19.346 1.00 51.81 71 VAL A N 1
ATOM 567 C CA . VAL A 1 71 ? -14.569 15.211 20.327 1.00 51.81 71 VAL A CA 1
ATOM 568 C C . VAL A 1 71 ? -13.315 14.328 20.385 1.00 51.81 71 VAL A C 1
ATOM 570 O O . VAL A 1 71 ? -12.200 14.847 20.434 1.00 51.81 71 VAL A O 1
ATOM 573 N N . LEU A 1 72 ? -13.476 13.002 20.319 1.00 61.50 72 LEU A N 1
ATOM 574 C CA . LEU A 1 72 ? -12.358 12.052 20.312 1.00 61.50 72 LEU A CA 1
ATOM 575 C C . LEU A 1 72 ? -11.582 12.116 19.001 1.00 61.50 72 LEU A C 1
ATOM 577 O O . LEU A 1 72 ? -10.358 12.208 19.023 1.00 61.50 72 LEU A O 1
ATOM 581 N N . VAL A 1 73 ? -12.293 12.147 17.874 1.00 59.88 73 VAL A N 1
ATOM 582 C CA . VAL A 1 73 ? -11.720 12.298 16.533 1.00 59.88 73 VAL A CA 1
ATOM 583 C C . VAL A 1 73 ? -10.938 13.608 16.432 1.00 59.88 73 VAL A C 1
ATOM 585 O O . VAL A 1 73 ? -9.782 13.577 16.020 1.00 59.88 73 VAL A O 1
ATOM 588 N N . SER A 1 74 ? -11.489 14.734 16.900 1.00 60.81 74 SER A N 1
ATOM 589 C CA . SER A 1 74 ? -10.772 16.024 16.906 1.00 60.81 74 SER A CA 1
ATOM 590 C C . SER A 1 74 ? -9.503 15.977 17.767 1.00 60.81 74 SER A C 1
ATOM 592 O O . SER A 1 74 ? -8.466 16.513 17.388 1.00 60.81 74 SER A O 1
ATOM 594 N N . SER A 1 75 ? -9.543 15.291 18.913 1.00 60.06 75 SER A N 1
ATOM 595 C CA . SER A 1 75 ? -8.374 15.169 19.792 1.00 60.06 75 SER A CA 1
ATOM 596 C C . SER A 1 75 ? -7.308 14.189 19.273 1.00 60.06 75 SER A C 1
ATOM 598 O O . SER A 1 75 ? -6.136 14.336 19.623 1.00 60.06 75 SER A O 1
ATOM 600 N N . LEU A 1 76 ? -7.689 13.180 18.479 1.00 61.94 76 LEU A N 1
ATOM 601 C CA . LEU A 1 76 ? -6.817 12.082 18.028 1.00 61.94 76 LEU A CA 1
ATOM 602 C C . LEU A 1 76 ? -6.285 12.259 16.598 1.00 61.94 76 LEU A C 1
ATOM 604 O O . LEU A 1 76 ? -5.167 11.825 16.308 1.00 61.94 76 LEU A O 1
ATOM 608 N N . VAL A 1 77 ? -7.071 12.866 15.705 1.00 62.06 77 VAL A N 1
ATOM 609 C CA . VAL A 1 77 ? -6.723 13.069 14.290 1.00 62.06 77 VAL A CA 1
ATOM 610 C C . VAL A 1 77 ? -5.931 14.357 14.099 1.00 62.06 77 VAL A C 1
ATOM 612 O O . VAL A 1 77 ? -4.904 14.326 13.421 1.00 62.06 77 VAL A O 1
ATOM 615 N N . ASP A 1 78 ? -6.349 15.466 14.719 1.00 57.09 78 ASP A N 1
ATOM 616 C CA . ASP A 1 78 ? -5.723 16.761 14.433 1.00 57.09 78 ASP A CA 1
ATOM 617 C C . ASP A 1 78 ? -4.390 16.973 15.152 1.00 57.09 78 ASP A C 1
ATOM 619 O O . ASP A 1 78 ? -3.559 17.722 14.640 1.00 57.09 78 ASP A O 1
ATOM 623 N N . GLY A 1 79 ? -4.130 16.334 16.306 1.00 48.56 79 GLY A N 1
ATOM 624 C CA . GLY A 1 79 ? -2.841 16.399 17.035 1.00 48.56 79 GLY A CA 1
ATOM 625 C C . GLY A 1 79 ? -2.304 17.815 17.329 1.00 48.56 79 GLY A C 1
ATOM 626 O O . GLY A 1 79 ? -1.210 17.989 17.857 1.00 48.56 79 GLY A O 1
ATOM 627 N N . THR A 1 80 ? -3.088 18.824 16.985 1.00 37.19 80 THR A N 1
ATOM 628 C CA . THR A 1 80 ? -2.794 20.238 16.928 1.00 37.19 80 THR A CA 1
ATOM 629 C C . THR A 1 80 ? -4.083 20.860 17.391 1.00 37.19 80 THR A C 1
ATOM 631 O O . THR A 1 80 ? -5.127 20.700 16.767 1.00 37.19 80 THR A O 1
ATOM 634 N N . VAL A 1 81 ? -4.011 21.571 18.503 1.00 40.66 81 VAL A N 1
ATOM 635 C CA . VAL A 1 81 ? -5.014 22.560 18.862 1.00 40.66 81 VAL A CA 1
ATOM 636 C C . VAL A 1 81 ? -5.027 23.589 17.727 1.00 40.66 81 VAL A C 1
ATOM 638 O O . VAL A 1 81 ? -4.330 24.600 17.788 1.00 40.66 81 VAL A O 1
ATOM 641 N N . THR A 1 82 ? -5.755 23.334 16.638 1.00 33.44 82 THR A N 1
ATOM 642 C CA . THR A 1 82 ? -6.064 24.380 15.675 1.00 33.44 82 THR A CA 1
ATOM 643 C C . THR A 1 82 ? -7.125 25.230 16.328 1.00 33.44 82 THR A C 1
ATOM 645 O O . THR A 1 82 ? -8.317 24.935 16.328 1.00 33.44 82 THR A O 1
ATOM 648 N N . VAL A 1 83 ? -6.614 26.286 16.949 1.00 40.31 83 VAL A N 1
ATOM 649 C CA . VAL A 1 83 ? -7.272 27.560 17.179 1.00 40.31 83 VAL A CA 1
ATOM 650 C C . VAL A 1 83 ? -8.133 27.902 15.957 1.00 40.31 83 VAL A C 1
ATOM 652 O O . VAL A 1 83 ? -7.683 28.563 15.025 1.00 40.31 83 VAL A O 1
ATOM 655 N N . SER A 1 84 ? -9.392 27.474 15.952 1.00 31.17 84 SER A N 1
ATOM 656 C CA . SER A 1 84 ? -10.423 28.149 15.177 1.00 31.17 84 SER A CA 1
ATOM 657 C C . SER A 1 84 ? -10.917 29.304 16.029 1.00 31.17 84 SER A C 1
ATOM 659 O O . SER A 1 84 ? -11.680 29.160 16.980 1.00 31.17 84 SER A O 1
ATOM 661 N N . SER A 1 85 ? -10.371 30.467 15.695 1.00 40.44 85 SER A N 1
ATOM 662 C CA . SER A 1 85 ? -10.815 31.776 16.138 1.00 40.44 85 SER A CA 1
ATOM 663 C C . SER A 1 85 ? -12.331 31.929 15.974 1.00 40.44 85 SER A C 1
ATOM 665 O O . SER A 1 85 ? -12.825 32.144 14.871 1.00 40.44 85 SER A O 1
ATOM 667 N N . SER A 1 86 ? -13.053 31.902 17.092 1.00 33.44 86 SER A N 1
ATOM 668 C CA . SER A 1 86 ? -14.222 32.755 17.308 1.00 33.44 86 SER A CA 1
ATOM 669 C C . SER A 1 86 ? -14.399 33.015 18.807 1.00 33.44 86 SER A C 1
ATOM 671 O O . SER A 1 86 ? -14.973 32.222 19.540 1.00 33.44 86 SER A O 1
ATOM 673 N N . GLN A 1 87 ? -13.835 34.147 19.230 1.00 36.19 87 GLN A N 1
ATOM 674 C CA . GLN A 1 87 ? -14.225 34.989 20.365 1.00 36.19 87 GLN A CA 1
ATOM 675 C C . GLN A 1 87 ? -14.476 34.347 21.753 1.00 36.19 87 GLN A C 1
ATOM 677 O O . GLN A 1 87 ? -15.567 33.915 22.097 1.00 36.19 87 GLN A O 1
ATOM 682 N N . ASN A 1 88 ? -13.491 34.606 22.625 1.00 34.03 88 ASN A N 1
ATOM 683 C CA . ASN A 1 88 ? -13.681 35.263 23.927 1.00 34.03 88 ASN A CA 1
ATOM 684 C C . ASN A 1 88 ? -14.244 34.426 25.100 1.00 34.03 88 ASN A C 1
ATOM 686 O O . ASN A 1 88 ? -15.415 34.554 25.442 1.00 34.03 88 ASN A O 1
ATOM 690 N N . ARG A 1 89 ? -13.372 33.701 25.825 1.00 31.83 89 ARG A N 1
ATOM 691 C CA . ARG A 1 89 ? -13.142 33.856 27.288 1.00 31.83 89 ARG A CA 1
ATOM 692 C C . ARG A 1 89 ? -12.273 32.732 27.879 1.00 31.83 89 ARG A C 1
ATOM 694 O O . ARG A 1 89 ? -12.552 31.560 27.694 1.00 31.83 89 ARG A O 1
ATOM 701 N N . LYS A 1 90 ? -11.326 33.168 28.721 1.00 30.94 90 LYS A N 1
ATOM 702 C CA . LYS A 1 90 ? -10.555 32.443 29.754 1.00 30.94 90 LYS A CA 1
ATOM 703 C C . LYS A 1 90 ? -9.540 31.387 29.288 1.00 30.94 90 LYS A C 1
ATOM 705 O O . LYS A 1 90 ? -9.842 30.221 29.086 1.00 30.94 90 LYS A O 1
ATOM 710 N N . LEU A 1 91 ? -8.287 31.840 29.281 1.00 41.34 91 LEU A N 1
ATOM 711 C CA . LEU A 1 91 ? -7.061 31.052 29.310 1.00 41.34 91 LEU A CA 1
ATOM 712 C C . LEU A 1 91 ? -6.994 30.238 30.622 1.00 41.34 91 LEU A C 1
ATOM 714 O O . LEU A 1 91 ? -6.700 30.788 31.682 1.00 41.34 91 LEU A O 1
ATOM 718 N N . GLY A 1 92 ? -7.312 28.948 30.550 1.00 37.09 92 GLY A N 1
ATOM 719 C CA . GLY A 1 92 ? -6.871 27.928 31.506 1.00 37.09 92 GLY A CA 1
ATOM 720 C C . GLY A 1 92 ? -5.783 27.064 30.853 1.00 37.09 92 GLY A C 1
ATOM 721 O O . GLY A 1 92 ? -5.716 27.036 29.622 1.00 37.09 92 GLY A O 1
ATOM 722 N N . PRO A 1 93 ? -4.906 26.394 31.624 1.00 39.31 93 PRO A N 1
ATOM 723 C CA . PRO A 1 93 ? -3.893 25.510 31.051 1.00 39.31 93 PRO A CA 1
ATOM 724 C C . PRO A 1 93 ? -4.592 24.422 30.225 1.00 39.31 93 PRO A C 1
ATOM 726 O O . PRO A 1 93 ? -5.546 23.809 30.702 1.00 39.31 93 PRO A O 1
ATOM 729 N N . SER A 1 94 ? -4.150 24.209 28.984 1.00 45.97 94 SER A N 1
ATOM 730 C CA . SER A 1 94 ? -4.665 23.155 28.109 1.00 45.97 94 SER A CA 1
ATOM 731 C C . SER A 1 94 ? -4.281 21.791 28.686 1.00 45.97 94 SER A C 1
ATOM 733 O O . SER A 1 94 ? -3.208 21.259 28.401 1.00 45.97 94 SER A O 1
ATOM 735 N N . ILE A 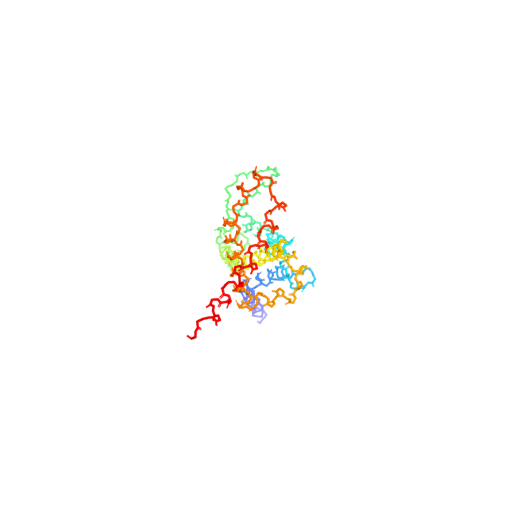1 95 ? -5.122 21.253 29.562 1.00 47.09 95 ILE A N 1
ATOM 736 C CA . ILE A 1 95 ? -5.018 19.871 30.020 1.00 47.09 95 ILE A CA 1
ATOM 737 C C . ILE A 1 95 ? -5.405 19.005 28.819 1.00 47.09 95 ILE A C 1
ATOM 739 O O . ILE A 1 95 ? -6.527 19.122 28.335 1.00 47.09 95 ILE A O 1
ATOM 743 N N . ASP A 1 96 ? -4.467 18.198 28.307 1.00 52.19 96 ASP A N 1
ATOM 744 C CA . ASP A 1 96 ? -4.738 17.173 27.291 1.00 52.19 96 ASP A CA 1
ATOM 745 C C . ASP A 1 96 ? -5.808 16.225 27.869 1.00 52.19 96 ASP A C 1
ATOM 747 O O . ASP A 1 96 ? -5.501 15.487 28.813 1.00 52.19 96 ASP A O 1
ATOM 751 N N . PRO A 1 97 ? -7.060 16.250 27.374 1.00 55.06 97 PRO A N 1
ATOM 752 C CA . PRO A 1 97 ? -8.147 15.450 27.940 1.00 55.06 97 PRO A CA 1
ATOM 753 C C . PRO A 1 97 ? -7.876 13.940 27.820 1.00 55.06 97 PRO A C 1
ATOM 755 O O . PRO A 1 97 ? -8.473 13.144 28.538 1.00 55.06 97 PRO A O 1
ATOM 758 N N . LEU A 1 98 ? -6.925 13.530 26.967 1.00 53.81 98 LEU A N 1
ATOM 759 C CA . LEU A 1 98 ? -6.491 12.140 26.801 1.00 53.81 98 LEU A CA 1
ATOM 760 C C . LEU A 1 98 ? -5.319 11.739 27.713 1.00 53.81 98 LEU A C 1
ATOM 762 O O . LEU A 1 98 ? -4.932 10.569 27.731 1.00 53.81 98 LEU A O 1
ATOM 766 N N . ALA A 1 99 ? -4.739 12.681 28.464 1.00 48.09 99 ALA A N 1
ATOM 767 C CA . ALA A 1 99 ? -3.716 12.401 29.473 1.00 48.09 99 ALA A CA 1
ATOM 768 C C . ALA A 1 99 ? -4.317 12.022 30.841 1.00 48.09 99 ALA A C 1
ATOM 770 O O . ALA A 1 99 ? -3.586 11.579 31.729 1.00 48.09 99 ALA A O 1
ATOM 771 N N . SER A 1 100 ? -5.636 12.172 31.014 1.00 55.97 100 SER A N 1
ATOM 772 C CA . SER A 1 100 ? -6.345 11.770 32.229 1.00 55.97 100 SER A CA 1
ATOM 773 C C . SER A 1 100 ? -6.502 10.247 32.302 1.00 55.97 100 SER A C 1
ATOM 775 O O . SER A 1 100 ? -6.805 9.573 31.318 1.00 55.97 100 SER A O 1
ATOM 777 N N . SER A 1 101 ? -6.293 9.668 33.487 1.00 53.78 101 SER A N 1
ATOM 778 C CA . SER A 1 101 ? -6.463 8.223 33.719 1.00 53.78 101 SER A CA 1
ATOM 779 C C . SER A 1 101 ? -7.931 7.790 33.858 1.00 53.78 101 SER A C 1
ATOM 781 O O . SER A 1 101 ? -8.219 6.599 33.952 1.00 53.78 101 SER A O 1
ATOM 783 N N . SER A 1 102 ? -8.862 8.745 33.872 1.00 54.91 102 SER A N 1
ATOM 784 C CA . SER A 1 102 ? -10.298 8.536 34.060 1.00 54.91 102 SER A CA 1
ATOM 785 C C . SER A 1 102 ? -11.083 9.566 33.257 1.00 54.91 102 SER A C 1
ATOM 787 O O . SER A 1 102 ? -10.660 10.711 33.176 1.00 54.91 102 SER A O 1
ATOM 789 N N . TRP A 1 103 ? -12.239 9.191 32.717 1.00 62.94 103 TRP A N 1
ATOM 790 C CA . TRP A 1 103 ? -13.170 10.161 32.139 1.00 62.94 103 TRP A CA 1
ATOM 791 C C . TRP A 1 103 ? -13.776 11.020 33.257 1.00 62.94 103 TRP A C 1
ATOM 793 O O . TRP A 1 103 ? -14.317 10.456 34.208 1.00 62.94 103 TRP A O 1
ATOM 803 N N . GLU A 1 104 ? -13.718 12.353 33.153 1.00 55.47 104 GLU A N 1
ATOM 804 C CA . GLU A 1 104 ? -14.230 13.288 34.175 1.00 55.47 104 GLU A CA 1
ATOM 805 C C . GLU A 1 104 ? -15.713 13.072 34.565 1.00 55.47 104 GLU A C 1
ATOM 807 O O . GLU A 1 104 ? -16.119 13.499 35.644 1.00 55.47 104 GLU A O 1
ATOM 812 N N . GLU A 1 105 ? -16.512 12.385 33.738 1.00 60.56 105 GLU A N 1
ATOM 813 C CA . GLU A 1 105 ? -17.959 12.190 33.937 1.00 60.56 105 GLU A CA 1
ATOM 814 C C . GLU A 1 105 ? -18.385 10.714 34.130 1.00 60.56 105 GLU A C 1
ATOM 816 O O . GLU A 1 105 ? -19.566 10.430 34.325 1.00 60.56 105 GLU A O 1
ATOM 821 N N . VAL A 1 106 ? -17.447 9.752 34.120 1.00 61.16 106 VAL A N 1
ATOM 822 C CA . VAL A 1 106 ? -17.769 8.310 34.194 1.00 61.16 106 VAL A CA 1
ATOM 823 C C . VAL A 1 106 ? -17.069 7.642 35.376 1.00 61.16 106 VAL A C 1
ATOM 825 O O . VAL A 1 106 ? -15.858 7.757 35.563 1.00 61.16 106 VAL A O 1
ATOM 828 N N . SER A 1 107 ? -17.832 6.894 36.181 1.00 62.09 107 SER A N 1
ATOM 829 C CA . SER A 1 107 ? -17.269 6.087 37.267 1.00 62.09 107 SER A CA 1
ATOM 830 C C . SER A 1 107 ? -16.323 5.025 36.707 1.00 62.09 107 SER A C 1
ATOM 832 O O . SER A 1 107 ? -16.671 4.315 35.769 1.00 62.09 107 SER A O 1
ATOM 834 N N . SER A 1 108 ? -15.159 4.828 37.333 1.00 60.97 108 SER A N 1
ATOM 835 C CA . SER A 1 108 ? -14.149 3.854 36.889 1.00 60.97 108 SER A CA 1
ATOM 836 C C . SER A 1 108 ? -14.663 2.410 36.751 1.00 60.97 108 SER A C 1
ATOM 838 O O . SER A 1 108 ? -14.018 1.611 36.082 1.00 60.97 108 SER A O 1
ATOM 840 N N . LYS A 1 109 ? -15.801 2.056 37.371 1.00 63.12 109 LYS A N 1
ATOM 841 C CA . LYS A 1 109 ? -16.451 0.739 37.214 1.00 63.12 109 LYS A CA 1
ATOM 842 C C . LYS A 1 109 ? -17.237 0.584 35.907 1.00 63.12 109 LYS A C 1
ATOM 844 O O . LYS A 1 109 ? -17.374 -0.543 35.431 1.00 63.12 109 LYS A O 1
ATOM 849 N N . ASP A 1 110 ? -17.705 1.695 35.347 1.00 64.75 110 ASP A N 1
ATOM 850 C CA . ASP A 1 110 ? -18.512 1.753 34.124 1.00 64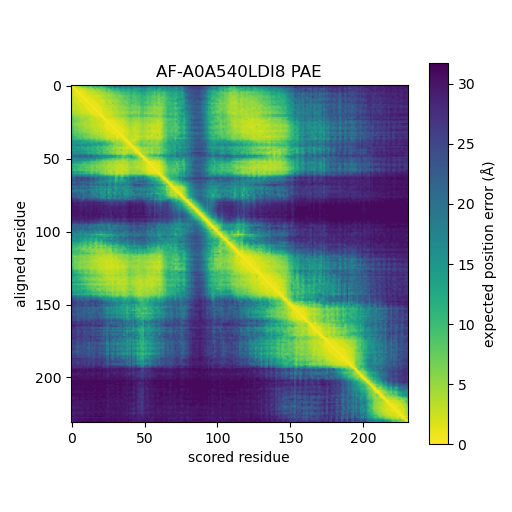.75 110 ASP A CA 1
ATOM 851 C C . ASP A 1 110 ? -17.662 2.116 32.889 1.00 64.75 110 ASP A C 1
ATOM 853 O O . ASP A 1 110 ? -18.135 2.054 31.755 1.00 64.75 110 ASP A O 1
ATOM 857 N N . THR A 1 111 ? -16.384 2.454 33.090 1.00 70.81 111 THR A N 1
ATOM 858 C CA . THR A 1 111 ? -15.434 2.742 32.011 1.00 70.81 111 THR A CA 1
ATOM 859 C C . THR A 1 111 ? -14.994 1.458 31.306 1.00 70.81 111 THR A C 1
ATOM 861 O O . THR A 1 111 ? -14.321 0.612 31.892 1.00 70.81 111 THR A O 1
ATOM 864 N N . LEU A 1 112 ? -15.339 1.330 30.021 1.00 73.19 112 LEU A N 1
ATOM 865 C CA . LEU A 1 112 ? -14.937 0.195 29.176 1.00 73.19 112 LEU A CA 1
ATOM 866 C C . LEU A 1 112 ? -13.519 0.341 28.604 1.00 73.19 112 LEU A C 1
ATOM 868 O O . LEU A 1 112 ? -12.831 -0.658 28.419 1.00 73.19 112 LEU A O 1
ATOM 872 N N . ILE A 1 113 ? -13.087 1.576 28.331 1.00 74.06 113 ILE A N 1
ATOM 873 C CA . ILE A 1 113 ? -11.761 1.898 27.790 1.00 74.06 113 ILE A CA 1
ATOM 874 C C . ILE A 1 113 ? -11.239 3.140 28.497 1.00 74.06 113 ILE A C 1
ATOM 876 O O . ILE A 1 113 ? -11.905 4.180 28.537 1.00 74.06 113 ILE A O 1
ATOM 880 N N . THR A 1 114 ? -10.025 3.048 29.020 1.00 76.25 114 THR A N 1
ATOM 881 C CA . THR A 1 114 ? -9.333 4.187 29.627 1.00 76.25 114 THR A CA 1
ATOM 882 C C . THR A 1 114 ? -8.811 5.139 28.539 1.00 76.25 114 THR A C 1
ATOM 884 O O . THR A 1 114 ? -8.350 4.657 27.502 1.00 76.25 114 THR A O 1
ATOM 887 N N . PRO A 1 115 ? -8.773 6.470 28.748 1.00 71.44 115 PRO A N 1
ATOM 888 C CA . PRO A 1 115 ? -8.243 7.409 27.747 1.00 71.44 115 PRO A CA 1
ATOM 889 C C . PRO A 1 115 ? -6.823 7.060 27.259 1.00 71.44 115 PRO A C 1
ATOM 891 O O . PRO A 1 115 ? -6.532 7.111 26.064 1.00 71.44 115 PRO A O 1
ATOM 894 N N . VAL A 1 116 ? -5.963 6.571 28.159 1.00 75.69 116 VAL A N 1
ATOM 895 C CA . VAL A 1 116 ? -4.611 6.081 27.828 1.00 75.69 116 VAL A CA 1
ATOM 896 C C . VAL A 1 116 ? -4.646 4.880 26.872 1.00 75.69 116 VAL A C 1
ATOM 898 O O . VAL A 1 116 ? -3.848 4.814 25.937 1.00 75.69 116 VAL A O 1
ATOM 901 N N . GLN A 1 117 ? -5.587 3.950 27.075 1.00 77.25 117 GLN A N 1
ATOM 902 C CA . GLN A 1 117 ? -5.772 2.788 26.201 1.00 77.25 117 GLN A CA 1
ATOM 903 C C . GLN A 1 117 ? -6.307 3.205 24.830 1.00 77.25 117 GLN A C 1
ATOM 905 O O . GLN A 1 117 ? -5.865 2.667 23.819 1.00 77.25 117 GLN A O 1
ATOM 910 N N . CYS A 1 118 ? -7.199 4.198 24.782 1.00 76.94 118 CYS A N 1
ATOM 911 C CA . CYS A 1 118 ? -7.683 4.781 23.533 1.00 76.94 118 CYS A CA 1
ATOM 912 C C . CYS A 1 118 ? -6.525 5.381 22.720 1.00 76.94 118 CYS A C 1
ATOM 914 O O . CYS A 1 118 ? -6.370 5.066 21.542 1.00 76.94 118 CYS A O 1
ATOM 916 N N . LYS A 1 119 ? -5.636 6.149 23.364 1.00 77.88 119 LYS A N 1
ATOM 917 C CA . LYS A 1 119 ? -4.448 6.728 22.717 1.00 77.88 119 LYS A CA 1
ATOM 918 C C . LYS A 1 119 ? -3.489 5.659 22.188 1.00 77.88 119 LYS A C 1
ATOM 920 O O . LYS A 1 119 ? -2.998 5.782 21.066 1.00 77.88 119 LYS A O 1
ATOM 925 N N . SER A 1 120 ? -3.226 4.600 22.961 1.00 84.50 120 SER A N 1
ATOM 926 C CA . SER A 1 120 ? -2.385 3.492 22.487 1.00 84.50 120 SER A CA 1
ATOM 927 C C . SER A 1 120 ? -3.035 2.715 21.343 1.00 84.50 120 SER A C 1
ATOM 929 O O . SER A 1 120 ? -2.346 2.367 20.387 1.00 84.50 120 SER A O 1
ATOM 931 N N . LEU A 1 121 ? -4.350 2.488 21.416 1.00 86.19 121 LEU A N 1
ATOM 932 C CA . LEU A 1 121 ? -5.113 1.783 20.390 1.00 86.19 121 LEU A CA 1
ATOM 933 C C . LEU A 1 121 ? -5.116 2.571 19.081 1.00 86.19 121 LEU A C 1
ATOM 935 O O . LEU A 1 121 ? -4.855 2.010 18.024 1.00 86.19 121 LEU A O 1
ATOM 939 N N . TRP A 1 122 ? -5.324 3.885 19.162 1.00 82.62 122 TRP A N 1
ATOM 940 C CA . TRP A 1 122 ? -5.265 4.775 18.010 1.00 82.62 122 TRP A CA 1
ATOM 941 C C . TRP A 1 122 ? -3.885 4.784 17.354 1.00 82.62 122 TRP A C 1
ATOM 943 O O . TRP A 1 122 ? -3.776 4.719 16.131 1.00 82.62 122 TRP A O 1
ATOM 953 N N . ARG A 1 123 ? -2.811 4.812 18.157 1.00 85.56 123 ARG A N 1
ATOM 954 C CA . ARG A 1 123 ? -1.446 4.733 17.625 1.00 85.56 123 ARG A CA 1
ATOM 955 C C . ARG A 1 123 ? -1.209 3.414 16.892 1.00 85.56 123 ARG A C 1
ATOM 957 O O . ARG A 1 123 ? -0.701 3.437 15.778 1.00 85.56 123 ARG A O 1
ATOM 964 N N . GLN A 1 124 ? -1.619 2.296 17.486 1.00 86.75 124 GLN A N 1
ATOM 965 C CA . GLN A 1 124 ? -1.485 0.980 16.863 1.00 86.75 124 GLN A CA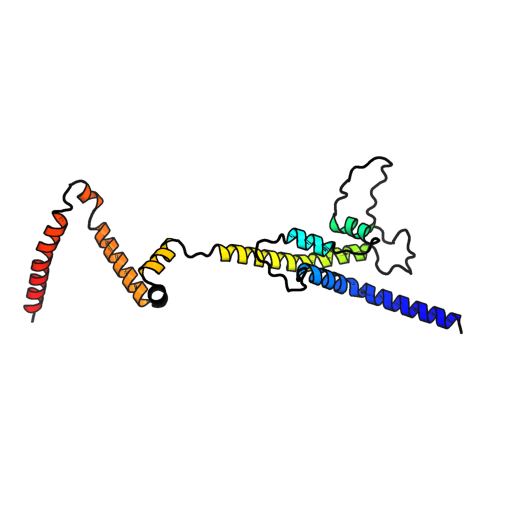 1
ATOM 966 C C . GLN A 1 124 ? -2.308 0.879 15.569 1.00 86.75 124 GLN A C 1
ATOM 968 O O . GLN A 1 124 ? -1.813 0.401 14.554 1.00 86.75 124 GLN A O 1
ATOM 973 N N . PHE A 1 125 ? -3.539 1.389 15.572 1.00 88.06 125 PHE A N 1
ATOM 974 C CA . PHE A 1 125 ? -4.377 1.460 14.378 1.00 88.06 125 PHE A CA 1
ATOM 975 C C . PHE A 1 125 ? -3.717 2.283 13.261 1.00 88.06 125 PHE A C 1
ATOM 977 O O . PHE A 1 125 ? -3.714 1.874 12.098 1.00 88.06 125 PHE A O 1
ATOM 984 N N . LYS A 1 126 ? -3.110 3.425 13.601 1.00 84.94 126 LYS A N 1
ATOM 985 C CA . LYS A 1 126 ? -2.385 4.262 12.640 1.00 84.94 126 LYS A CA 1
ATOM 986 C C . LYS A 1 126 ? -1.185 3.529 12.036 1.00 84.94 126 LYS A C 1
ATOM 988 O O . LYS A 1 126 ? -1.036 3.544 10.821 1.00 84.94 126 LYS A O 1
ATOM 993 N N . GLU A 1 127 ? -0.385 2.854 12.860 1.00 88.44 127 GLU A N 1
ATOM 994 C CA . GLU A 1 127 ? 0.759 2.051 12.400 1.00 88.44 127 GLU A CA 1
ATOM 995 C C . GLU A 1 127 ? 0.316 0.916 11.454 1.00 88.44 127 GLU A C 1
ATOM 997 O O . GLU A 1 127 ? 0.922 0.704 10.404 1.00 88.44 127 GLU A O 1
ATOM 1002 N N . GLU A 1 128 ? -0.777 0.213 11.771 1.00 84.44 128 GLU A N 1
ATOM 1003 C CA . GLU A 1 128 ? -1.287 -0.880 10.930 1.00 84.44 128 GLU A CA 1
ATOM 1004 C C . GLU A 1 128 ? -1.905 -0.388 9.607 1.00 84.44 128 GLU A C 1
ATOM 1006 O O . GLU A 1 128 ? -1.784 -1.050 8.571 1.00 84.44 128 GLU A O 1
ATOM 1011 N N . THR A 1 129 ? -2.558 0.777 9.614 1.00 84.88 129 THR A N 1
ATOM 1012 C CA . THR A 1 129 ? -3.157 1.368 8.405 1.00 84.88 129 THR A CA 1
ATOM 1013 C C . THR A 1 129 ? -2.120 2.041 7.508 1.00 84.88 129 THR A C 1
ATOM 1015 O O . THR A 1 129 ? -2.247 1.971 6.287 1.00 84.88 129 THR A O 1
ATOM 1018 N N . GLU A 1 130 ? -1.046 2.604 8.066 1.00 87.12 130 GLU A N 1
ATOM 1019 C CA . GLU A 1 130 ? 0.039 3.254 7.316 1.00 87.12 130 GLU A CA 1
ATOM 1020 C C . GLU A 1 130 ? 0.710 2.315 6.301 1.00 87.12 130 GLU A C 1
ATOM 1022 O O . GLU A 1 130 ? 1.024 2.728 5.179 1.00 87.12 130 GLU A O 1
ATOM 1027 N N . TYR A 1 131 ? 0.858 1.032 6.645 1.00 86.44 131 TYR A N 1
ATOM 1028 C CA . TYR A 1 131 ? 1.339 0.017 5.705 1.00 86.44 131 TYR A CA 1
ATOM 1029 C C . TYR A 1 131 ? 0.407 -0.134 4.492 1.00 86.44 131 TYR A C 1
ATOM 1031 O O . TYR A 1 131 ? 0.868 -0.139 3.349 1.00 86.44 131 TYR A O 1
ATOM 1039 N N . SER A 1 132 ? -0.907 -0.192 4.732 1.00 85.19 132 SER A N 1
ATOM 1040 C CA . SER A 1 132 ? -1.918 -0.312 3.670 1.00 85.19 132 SER A CA 1
ATOM 1041 C C . SER A 1 132 ? -1.948 0.935 2.779 1.00 85.19 132 SER A C 1
ATOM 1043 O O . SER A 1 132 ? -2.039 0.832 1.556 1.00 85.19 132 SER A O 1
ATOM 1045 N N . VAL A 1 133 ? -1.784 2.117 3.379 1.00 87.94 133 VAL A N 1
ATOM 1046 C CA . VAL A 1 133 ? -1.693 3.397 2.661 1.00 87.94 133 VAL A CA 1
ATOM 1047 C C . VAL A 1 133 ? -0.440 3.454 1.793 1.00 87.94 133 VAL A C 1
ATOM 1049 O O . VAL A 1 133 ? -0.510 3.823 0.623 1.00 87.94 133 VAL A O 1
ATOM 1052 N N . THR A 1 134 ? 0.709 3.037 2.323 1.00 87.50 134 THR A N 1
ATOM 1053 C CA . THR A 1 134 ? 1.969 3.019 1.568 1.00 87.50 134 THR A CA 1
ATOM 1054 C C . THR A 1 134 ? 1.895 2.032 0.405 1.00 87.50 134 THR A C 1
ATOM 1056 O O . THR A 1 134 ? 2.349 2.337 -0.700 1.00 87.50 134 THR A O 1
ATOM 1059 N N . GLN A 1 135 ? 1.266 0.872 0.614 1.00 87.25 135 GLN A N 1
ATOM 1060 C CA . GLN A 1 135 ? 1.004 -0.085 -0.454 1.00 87.25 135 GLN A CA 1
ATOM 1061 C C . GLN A 1 135 ? 0.133 0.532 -1.557 1.00 87.25 135 GLN A C 1
ATOM 1063 O O . GLN A 1 135 ? 0.494 0.437 -2.731 1.00 87.25 135 GLN A O 1
ATOM 1068 N N . ALA A 1 136 ? -0.954 1.216 -1.197 1.00 86.12 136 ALA A N 1
ATOM 1069 C CA . ALA A 1 136 ? -1.813 1.920 -2.146 1.00 86.12 136 ALA A CA 1
ATOM 1070 C C . ALA A 1 136 ? -1.049 2.988 -2.953 1.00 86.12 136 ALA A C 1
ATOM 1072 O O . ALA A 1 136 ? -1.157 3.020 -4.178 1.00 86.12 136 ALA A O 1
ATOM 1073 N N . ILE A 1 137 ? -0.207 3.797 -2.297 1.00 87.69 137 ILE A N 1
ATOM 1074 C CA . ILE A 1 137 ? 0.635 4.814 -2.956 1.00 87.69 137 ILE A CA 1
ATOM 1075 C C . ILE A 1 137 ? 1.607 4.160 -3.936 1.00 87.69 137 ILE A C 1
ATOM 1077 O O . ILE A 1 137 ? 1.716 4.588 -5.084 1.00 87.69 137 ILE A O 1
ATOM 1081 N N . SER A 1 138 ? 2.279 3.087 -3.515 1.00 86.12 138 SER A N 1
ATOM 1082 C CA . SER A 1 138 ? 3.214 2.357 -4.374 1.00 86.12 138 SER A CA 1
ATOM 1083 C C . SER A 1 138 ? 2.524 1.758 -5.607 1.00 86.12 138 SER A C 1
ATOM 1085 O O . SER A 1 138 ? 3.069 1.813 -6.711 1.00 86.12 138 SER A O 1
ATOM 1087 N N . ALA A 1 139 ? 1.298 1.246 -5.446 1.00 85.00 139 ALA A N 1
ATOM 1088 C CA . ALA A 1 139 ? 0.490 0.721 -6.541 1.00 85.00 139 ALA A CA 1
ATOM 1089 C C . ALA A 1 139 ? 0.061 1.839 -7.505 1.00 85.00 139 ALA A C 1
ATOM 1091 O O . ALA A 1 139 ? 0.160 1.676 -8.723 1.00 85.00 139 ALA A O 1
ATOM 1092 N N . GLN A 1 140 ? -0.338 2.995 -6.969 1.00 85.94 140 GLN A N 1
ATOM 1093 C CA . GLN A 1 140 ? -0.696 4.174 -7.755 1.00 85.94 140 GLN A CA 1
ATOM 1094 C C . GLN A 1 140 ? 0.498 4.710 -8.557 1.00 85.94 140 GLN A C 1
ATOM 1096 O O . GLN A 1 140 ? 0.369 5.017 -9.744 1.00 85.94 140 GLN A O 1
ATOM 1101 N N . GLU A 1 141 ? 1.676 4.806 -7.939 1.00 84.75 141 GLU A N 1
ATOM 1102 C CA . GLU A 1 141 ? 2.892 5.279 -8.600 1.00 84.75 141 GLU A CA 1
ATOM 1103 C C . GLU A 1 141 ? 3.360 4.301 -9.685 1.00 84.75 141 GLU A C 1
ATOM 1105 O O . GLU A 1 141 ? 3.732 4.724 -10.783 1.00 84.75 141 GLU A O 1
ATOM 1110 N N . ALA A 1 142 ? 3.262 2.993 -9.431 1.00 82.88 142 ALA A N 1
ATOM 1111 C CA . ALA A 1 142 ? 3.524 1.969 -10.435 1.00 82.88 142 ALA A CA 1
ATOM 1112 C C . ALA A 1 142 ? 2.569 2.086 -11.634 1.00 82.88 142 ALA A C 1
ATOM 1114 O O . ALA A 1 142 ? 3.017 2.008 -12.779 1.00 82.88 142 ALA A O 1
ATOM 1115 N N . HIS A 1 143 ? 1.280 2.339 -11.389 1.00 78.94 143 HIS A N 1
ATOM 1116 C CA . HIS A 1 143 ? 0.284 2.547 -12.442 1.00 78.94 143 HIS A CA 1
ATOM 1117 C C . HIS A 1 143 ? 0.538 3.839 -13.238 1.00 78.94 143 HIS A C 1
ATOM 1119 O O . HIS A 1 143 ? 0.455 3.870 -14.465 1.00 78.94 143 HIS A O 1
ATOM 1125 N N . LYS A 1 144 ? 0.935 4.920 -12.561 1.00 79.38 144 LYS A N 1
ATOM 1126 C CA . LYS A 1 144 ? 1.325 6.171 -13.225 1.00 79.38 144 LYS A CA 1
ATOM 1127 C C . LYS A 1 144 ? 2.579 5.988 -14.082 1.00 79.38 144 LYS A C 1
ATOM 1129 O O . LYS A 1 144 ? 2.665 6.527 -15.186 1.00 79.38 144 LYS A O 1
ATOM 1134 N N . ARG A 1 145 ? 3.549 5.209 -13.596 1.00 74.75 145 ARG A N 1
ATOM 1135 C CA . ARG A 1 145 ? 4.780 4.889 -14.326 1.00 74.75 145 ARG A CA 1
ATOM 1136 C C . ARG A 1 145 ? 4.522 3.984 -15.526 1.00 74.75 145 ARG A C 1
ATOM 1138 O O . ARG A 1 145 ? 5.132 4.208 -16.569 1.00 74.75 145 ARG A O 1
ATOM 1145 N N . SER A 1 146 ? 3.633 2.999 -15.405 1.00 70.75 146 SER A N 1
ATOM 1146 C CA . SER A 1 146 ? 3.278 2.118 -16.522 1.00 70.75 146 SER A CA 1
ATOM 1147 C C . SER A 1 146 ? 2.570 2.880 -17.642 1.00 70.75 146 SER A C 1
ATOM 1149 O O . SER A 1 146 ? 2.873 2.642 -18.807 1.00 70.75 146 SER A O 1
ATOM 1151 N N . ASN A 1 147 ? 1.728 3.867 -17.317 1.00 67.62 147 ASN A N 1
ATOM 1152 C CA . ASN A 1 147 ? 1.088 4.721 -18.322 1.00 67.62 147 ASN A CA 1
ATOM 1153 C C . ASN A 1 147 ? 2.102 5.537 -19.154 1.00 67.62 147 ASN A C 1
ATOM 1155 O O . ASN A 1 147 ? 1.853 5.836 -20.319 1.00 67.62 147 ASN A O 1
ATOM 1159 N N . ASN A 1 148 ? 3.275 5.850 -18.594 1.00 66.88 148 ASN A N 1
ATOM 1160 C CA . ASN A 1 148 ? 4.366 6.506 -19.324 1.00 66.88 148 ASN A CA 1
ATOM 1161 C C . ASN A 1 148 ? 5.292 5.524 -20.060 1.00 66.88 148 ASN A C 1
ATOM 1163 O O . ASN A 1 148 ? 6.209 5.960 -20.758 1.00 66.88 148 ASN A O 1
ATOM 1167 N N . TRP A 1 149 ? 5.068 4.212 -19.946 1.00 67.50 149 TRP A N 1
ATOM 1168 C CA . TRP A 1 149 ? 5.826 3.183 -20.659 1.00 67.50 149 TRP A CA 1
ATOM 1169 C C . TRP A 1 149 ? 5.309 3.007 -22.091 1.00 67.50 149 TRP A C 1
ATOM 1171 O O . TRP A 1 149 ? 5.067 1.900 -22.569 1.00 67.50 149 TRP A O 1
ATOM 1181 N N . LEU A 1 150 ? 5.156 4.116 -22.809 1.00 73.19 150 LEU A N 1
ATOM 1182 C CA . LEU A 1 150 ? 5.050 4.045 -24.256 1.00 73.19 150 LEU A CA 1
ATOM 1183 C C . LEU A 1 150 ? 6.437 3.681 -24.810 1.00 73.19 150 LEU A C 1
ATOM 1185 O O . LEU A 1 150 ? 7.446 4.213 -24.330 1.00 73.19 150 LEU A O 1
ATOM 1189 N N . PRO A 1 151 ? 6.530 2.768 -25.795 1.00 74.06 151 PRO A N 1
ATOM 1190 C CA . PRO A 1 151 ? 7.792 2.514 -26.468 1.00 74.06 151 PRO A CA 1
ATOM 1191 C C . PRO A 1 151 ? 8.322 3.840 -27.031 1.00 74.06 151 PRO A C 1
ATOM 1193 O O . PRO A 1 151 ? 7.536 4.656 -27.522 1.00 74.06 151 PRO A O 1
ATOM 1196 N N . PRO A 1 152 ? 9.637 4.096 -26.940 1.00 80.31 152 PRO A N 1
ATOM 1197 C CA . PRO A 1 152 ? 10.198 5.363 -27.382 1.00 80.31 152 PRO A CA 1
ATOM 1198 C C . PRO A 1 152 ? 9.839 5.629 -28.857 1.00 80.31 152 PRO A C 1
ATOM 1200 O O . PRO A 1 152 ? 9.685 4.675 -29.623 1.00 80.31 152 PRO A O 1
ATOM 1203 N N . PRO A 1 153 ? 9.739 6.897 -29.302 1.00 86.00 153 PRO A N 1
ATOM 1204 C CA . PRO A 1 153 ? 9.242 7.223 -30.643 1.00 86.00 153 PRO A CA 1
ATOM 1205 C C . PRO A 1 153 ? 9.974 6.509 -31.791 1.00 86.00 153 PRO A C 1
ATOM 1207 O O . PRO A 1 153 ? 9.354 6.125 -32.781 1.00 86.00 153 PRO A O 1
ATOM 1210 N N . TRP A 1 154 ? 11.281 6.258 -31.645 1.00 84.62 154 TRP A N 1
ATOM 1211 C CA . TRP A 1 154 ? 12.060 5.490 -32.622 1.00 84.62 154 TRP A CA 1
ATOM 1212 C C . TRP A 1 154 ? 11.620 4.022 -32.713 1.00 84.62 154 TRP A C 1
ATOM 1214 O O . TRP A 1 154 ? 11.635 3.450 -33.799 1.00 84.62 154 TRP A O 1
ATOM 1224 N N . ALA A 1 155 ? 11.197 3.414 -31.602 1.00 84.31 155 ALA A N 1
ATOM 1225 C CA . ALA A 1 155 ? 10.705 2.042 -31.573 1.00 84.31 155 ALA A CA 1
ATOM 1226 C C . ALA A 1 155 ? 9.315 1.958 -32.208 1.00 84.31 155 ALA A C 1
ATOM 1228 O O . ALA A 1 155 ? 9.046 1.015 -32.942 1.00 84.31 155 ALA A O 1
ATOM 1229 N N . ILE A 1 156 ? 8.467 2.974 -32.011 1.00 85.31 156 ILE A N 1
ATOM 1230 C CA . ILE A 1 156 ? 7.179 3.089 -32.713 1.00 85.31 156 ILE A CA 1
ATOM 1231 C C . ILE A 1 156 ? 7.405 3.175 -34.231 1.00 85.31 156 ILE A C 1
ATOM 1233 O O . ILE A 1 156 ? 6.768 2.443 -34.985 1.00 85.31 156 ILE A O 1
ATOM 1237 N N . LEU A 1 157 ? 8.350 4.003 -34.690 1.00 86.50 157 LEU A N 1
ATOM 1238 C CA . LEU A 1 157 ? 8.708 4.083 -36.112 1.00 86.50 157 LEU A CA 1
ATOM 1239 C C . LEU A 1 157 ? 9.265 2.758 -36.647 1.00 86.50 157 LEU A C 1
ATOM 1241 O O . LEU A 1 157 ? 8.838 2.305 -37.707 1.00 86.50 157 LEU A O 1
ATOM 1245 N N . ALA A 1 158 ? 10.168 2.107 -35.910 1.00 83.88 158 ALA A N 1
ATOM 1246 C CA . ALA A 1 158 ? 10.711 0.805 -36.294 1.00 83.88 158 ALA A CA 1
ATOM 1247 C C . ALA A 1 158 ? 9.608 -0.259 -36.415 1.00 83.88 158 ALA A C 1
ATOM 1249 O O . ALA A 1 158 ? 9.601 -1.034 -37.366 1.00 83.88 158 ALA A O 1
ATOM 1250 N N . MET A 1 159 ? 8.640 -0.252 -35.500 1.00 85.69 159 MET A N 1
ATOM 1251 C CA . MET A 1 159 ? 7.486 -1.152 -35.510 1.00 85.69 159 MET A CA 1
ATOM 1252 C C . MET A 1 159 ? 6.566 -0.930 -36.714 1.00 85.69 159 MET A C 1
ATOM 1254 O O . MET A 1 159 ? 6.050 -1.899 -37.266 1.00 85.69 159 MET A O 1
ATOM 1258 N N . ILE A 1 160 ? 6.375 0.324 -37.135 1.00 87.00 160 ILE A N 1
ATOM 1259 C CA . ILE A 1 160 ? 5.583 0.672 -38.325 1.00 87.00 160 ILE A CA 1
ATOM 1260 C C . ILE A 1 160 ? 6.308 0.243 -39.610 1.00 87.00 160 ILE A C 1
ATOM 1262 O O . ILE A 1 160 ? 5.666 -0.272 -40.520 1.00 87.00 160 ILE A O 1
ATOM 1266 N N . VAL A 1 161 ? 7.631 0.434 -39.687 1.00 85.62 161 VAL A N 1
ATOM 1267 C CA . VAL A 1 161 ? 8.429 0.135 -40.892 1.00 85.62 161 VAL A CA 1
ATOM 1268 C C . VAL A 1 161 ? 8.693 -1.364 -41.065 1.00 85.62 161 VAL A C 1
ATOM 1270 O O . VAL A 1 161 ? 8.566 -1.870 -42.175 1.00 85.62 161 VAL A O 1
ATOM 1273 N N . LEU A 1 162 ? 9.065 -2.080 -39.997 1.00 83.19 162 LEU A N 1
ATOM 1274 C CA . LEU A 1 162 ? 9.363 -3.520 -40.058 1.00 83.19 162 LEU A CA 1
ATOM 1275 C C . LEU A 1 162 ? 8.105 -4.396 -39.944 1.00 83.19 162 LEU A C 1
ATOM 1277 O O . LEU A 1 162 ? 8.110 -5.537 -40.398 1.00 83.19 162 LEU A O 1
ATOM 1281 N N . GLY A 1 163 ? 7.039 -3.893 -39.319 1.00 86.44 163 GLY A N 1
ATOM 1282 C CA . GLY A 1 163 ? 5.901 -4.700 -38.885 1.00 86.44 163 GLY A CA 1
ATOM 1283 C C . GLY A 1 163 ? 6.156 -5.400 -37.540 1.00 86.44 163 GLY A C 1
ATOM 1284 O O . GLY A 1 163 ? 7.263 -5.841 -37.229 1.00 86.44 163 GLY A O 1
ATOM 1285 N N . PHE A 1 164 ? 5.108 -5.519 -36.716 1.00 80.75 164 PHE A N 1
ATOM 1286 C CA . PHE A 1 164 ? 5.214 -6.012 -35.332 1.00 80.75 164 PHE A CA 1
ATOM 1287 C C . PHE A 1 164 ? 5.771 -7.440 -35.219 1.00 80.75 164 PHE A C 1
ATOM 1289 O O . PHE A 1 164 ? 6.580 -7.727 -34.338 1.00 80.75 164 PHE A O 1
ATOM 1296 N N . ASN A 1 165 ? 5.358 -8.337 -36.118 1.00 83.25 165 ASN A N 1
ATOM 1297 C CA . ASN A 1 165 ? 5.765 -9.742 -36.087 1.00 83.25 165 ASN A CA 1
ATOM 1298 C C . ASN A 1 165 ? 7.264 -9.923 -36.396 1.00 83.25 165 ASN A C 1
ATOM 1300 O O . ASN A 1 165 ? 7.947 -10.684 -35.712 1.00 83.25 165 ASN A O 1
ATOM 1304 N N . GLU A 1 166 ? 7.780 -9.176 -37.374 1.00 85.00 166 GLU A N 1
ATOM 1305 C CA . GLU A 1 166 ? 9.188 -9.223 -37.783 1.00 85.00 166 GLU A CA 1
ATOM 1306 C C . GLU A 1 166 ? 10.092 -8.596 -36.715 1.00 85.00 166 GLU A C 1
ATOM 1308 O O . GLU A 1 166 ? 11.118 -9.163 -36.344 1.00 85.00 166 GLU A O 1
ATOM 1313 N N . PHE A 1 167 ? 9.667 -7.469 -36.131 1.00 83.12 167 PHE A N 1
ATOM 1314 C CA . PHE A 1 167 ? 10.381 -6.830 -35.026 1.00 83.12 167 PHE A CA 1
ATOM 1315 C C . PHE A 1 167 ? 10.474 -7.741 -33.791 1.00 83.12 167 PHE A C 1
ATOM 1317 O O . PHE A 1 167 ? 11.535 -7.851 -33.173 1.00 83.12 167 PHE A O 1
ATOM 1324 N N . MET A 1 168 ? 9.393 -8.452 -33.451 1.00 81.88 168 MET A N 1
ATOM 1325 C CA . MET A 1 168 ? 9.401 -9.418 -32.347 1.00 81.88 168 MET A CA 1
ATOM 1326 C C . MET A 1 168 ? 10.291 -10.632 -32.641 1.00 81.88 168 MET A C 1
ATOM 1328 O O . MET A 1 168 ? 10.961 -11.115 -31.726 1.00 81.88 168 MET A O 1
ATOM 1332 N N . MET A 1 169 ? 10.344 -11.110 -33.891 1.00 83.81 169 MET A N 1
ATOM 1333 C CA . MET A 1 169 ? 11.278 -12.167 -34.305 1.00 83.81 169 MET A CA 1
ATOM 1334 C C . MET A 1 169 ? 12.735 -11.691 -34.215 1.00 83.81 169 MET A C 1
ATOM 1336 O O . MET A 1 169 ? 13.589 -12.428 -33.720 1.00 83.81 169 MET A O 1
ATOM 1340 N N . LEU A 1 170 ? 13.006 -10.451 -34.627 1.00 83.38 170 LEU A N 1
ATOM 1341 C CA . LEU A 1 170 ? 14.327 -9.833 -34.567 1.00 83.38 170 LEU A CA 1
ATOM 1342 C C . LEU A 1 170 ? 14.809 -9.648 -33.122 1.00 83.38 170 LEU A C 1
ATOM 1344 O O . LEU A 1 170 ? 15.968 -9.924 -32.839 1.00 83.38 170 LEU A O 1
ATOM 1348 N N . LEU A 1 171 ? 13.931 -9.253 -32.193 1.00 82.12 171 LEU A N 1
ATOM 1349 C CA . LEU A 1 171 ? 14.275 -9.138 -30.770 1.00 82.12 171 LEU A CA 1
ATOM 1350 C C . LEU A 1 171 ? 14.445 -10.492 -30.070 1.00 82.12 171 LEU A C 1
ATOM 1352 O O . LEU A 1 171 ? 15.297 -10.624 -29.193 1.00 82.12 171 LEU A O 1
ATOM 1356 N N . LYS A 1 172 ? 13.628 -11.496 -30.413 1.00 83.75 172 LYS A N 1
ATOM 1357 C CA . LYS A 1 172 ? 13.675 -12.817 -29.761 1.00 83.75 172 LYS A CA 1
ATOM 1358 C C . LYS A 1 172 ? 14.812 -13.701 -30.252 1.00 83.75 172 LYS A C 1
ATOM 1360 O O . LYS A 1 172 ? 15.204 -14.617 -29.532 1.00 83.75 172 LYS A O 1
ATOM 1365 N N . ASN A 1 173 ? 15.306 -13.479 -31.466 1.00 86.88 173 ASN A N 1
ATOM 1366 C CA . ASN A 1 173 ? 16.332 -14.327 -32.047 1.00 86.88 173 ASN A CA 1
ATOM 1367 C C . ASN A 1 173 ? 17.727 -13.688 -31.895 1.00 86.88 173 ASN A C 1
ATOM 1369 O O . ASN A 1 173 ? 18.034 -12.711 -32.586 1.00 86.88 173 ASN A O 1
ATOM 1373 N N . PRO A 1 174 ? 18.612 -14.254 -31.052 1.00 86.31 174 PRO A N 1
ATOM 1374 C CA . PRO A 1 174 ? 19.931 -13.679 -30.793 1.00 86.31 174 PRO A CA 1
ATOM 1375 C C . PRO A 1 174 ? 20.828 -13.632 -32.040 1.00 86.31 174 PRO A C 1
ATOM 1377 O O . PRO A 1 174 ? 21.718 -12.786 -32.118 1.00 86.31 174 PRO A O 1
ATOM 1380 N N . LEU A 1 175 ? 20.590 -14.494 -33.038 1.00 86.94 175 LEU A N 1
ATOM 1381 C CA . LEU A 1 175 ? 21.380 -14.517 -34.272 1.00 86.94 175 LEU A CA 1
ATOM 1382 C C . LEU A 1 175 ? 21.106 -13.302 -35.163 1.00 86.94 175 LEU A C 1
ATOM 1384 O O . LEU A 1 175 ? 22.050 -12.718 -35.689 1.00 86.94 175 LEU A O 1
ATOM 1388 N N . TYR A 1 176 ? 19.845 -12.875 -35.298 1.00 85.62 176 TYR A N 1
ATOM 1389 C CA . TYR A 1 176 ? 19.514 -11.682 -36.088 1.00 85.62 176 TYR A CA 1
ATOM 1390 C C . TYR A 1 176 ? 20.091 -10.412 -35.458 1.00 85.62 176 TYR A C 1
ATOM 1392 O O . TYR A 1 176 ? 20.615 -9.562 -36.176 1.00 85.62 176 TYR A O 1
ATOM 1400 N N . LEU A 1 177 ? 20.087 -10.317 -34.123 1.00 86.31 177 LEU A N 1
ATOM 1401 C CA . LEU A 1 177 ? 20.747 -9.222 -33.407 1.00 86.31 177 LEU A CA 1
ATOM 1402 C C . LEU A 1 177 ? 22.263 -9.222 -33.626 1.00 86.31 177 LEU A C 1
ATOM 1404 O O . LEU A 1 177 ? 22.833 -8.158 -33.858 1.00 86.31 177 LEU A O 1
ATOM 1408 N N . MET A 1 178 ? 22.914 -10.392 -33.612 1.00 87.75 178 MET A N 1
ATOM 1409 C CA . MET A 1 178 ? 24.342 -10.492 -33.936 1.00 87.75 178 MET A CA 1
ATOM 1410 C C . MET A 1 178 ? 24.641 -10.057 -35.371 1.00 87.75 178 MET A C 1
ATOM 1412 O O . MET A 1 178 ? 25.566 -9.277 -35.584 1.00 87.75 178 MET A O 1
ATOM 1416 N N . VAL A 1 179 ? 23.859 -10.517 -36.351 1.00 89.12 179 VAL A N 1
ATOM 1417 C CA . VAL A 1 179 ? 24.045 -10.132 -37.759 1.00 89.12 179 VAL A CA 1
ATOM 1418 C C . VAL A 1 179 ? 23.858 -8.625 -37.938 1.00 89.12 179 VAL A C 1
ATOM 1420 O O . VAL A 1 179 ? 24.693 -7.982 -38.571 1.00 89.12 179 VAL A O 1
ATOM 1423 N N . LEU A 1 180 ? 22.820 -8.040 -37.331 1.00 88.12 180 LEU A N 1
ATOM 1424 C CA . LEU A 1 180 ? 22.575 -6.597 -37.367 1.00 88.12 180 LEU A CA 1
ATOM 1425 C C . LEU A 1 180 ? 23.710 -5.819 -36.690 1.00 88.12 180 LEU A C 1
ATOM 1427 O O . LEU A 1 180 ? 24.162 -4.810 -37.225 1.00 88.12 180 LEU A O 1
ATOM 1431 N N . PHE A 1 181 ? 24.219 -6.302 -35.555 1.00 89.00 181 PHE A N 1
ATOM 1432 C CA . PHE A 1 181 ? 25.343 -5.689 -34.848 1.00 89.00 181 PHE A CA 1
ATOM 1433 C C . PHE A 1 181 ? 26.629 -5.710 -35.681 1.00 89.00 181 PHE A C 1
ATOM 1435 O O . PHE A 1 181 ? 27.296 -4.685 -35.810 1.00 89.00 181 PHE A O 1
ATOM 1442 N N . VAL A 1 182 ? 26.953 -6.843 -36.307 1.00 92.94 182 VAL A N 1
ATOM 1443 C CA . VAL A 1 182 ? 28.111 -6.960 -37.205 1.00 92.94 182 VAL A CA 1
ATOM 1444 C C . VAL A 1 182 ? 27.943 -6.052 -38.423 1.00 92.94 182 VAL A C 1
ATOM 1446 O O . VAL A 1 182 ? 28.869 -5.316 -38.760 1.00 92.94 182 VAL A O 1
ATOM 1449 N N . ALA A 1 183 ? 26.761 -6.031 -39.044 1.00 92.25 183 ALA A N 1
ATOM 1450 C CA . ALA A 1 183 ? 26.464 -5.135 -40.159 1.00 92.25 183 ALA A CA 1
ATOM 1451 C C . ALA A 1 183 ? 26.616 -3.659 -39.757 1.00 92.25 183 ALA A C 1
ATOM 1453 O O . ALA A 1 183 ? 27.261 -2.898 -40.472 1.00 92.25 183 ALA A O 1
ATOM 1454 N N . PHE A 1 184 ? 26.114 -3.266 -38.583 1.00 91.50 184 PHE A N 1
ATOM 1455 C CA . PHE A 1 184 ? 26.274 -1.917 -38.043 1.00 91.50 184 PHE A CA 1
ATOM 1456 C C . PHE A 1 184 ? 27.747 -1.555 -37.815 1.00 91.50 184 PHE A C 1
ATOM 1458 O O . PHE A 1 184 ? 28.172 -0.464 -38.195 1.00 91.50 184 PHE A O 1
ATOM 1465 N N . LEU A 1 185 ? 28.549 -2.462 -37.244 1.00 90.56 185 LEU A N 1
ATOM 1466 C CA . LEU A 1 185 ? 29.985 -2.244 -37.055 1.00 90.56 185 LEU A CA 1
ATOM 1467 C C . LEU A 1 185 ? 30.721 -2.088 -38.388 1.00 90.56 185 LEU A C 1
ATOM 1469 O O . LEU A 1 185 ? 31.567 -1.203 -38.501 1.00 90.56 185 LEU A O 1
ATOM 1473 N N . LEU A 1 186 ? 30.381 -2.893 -39.398 1.00 88.38 186 LEU A N 1
ATOM 1474 C CA . LEU A 1 186 ? 30.945 -2.777 -40.743 1.00 88.38 186 LEU A CA 1
ATOM 1475 C C . LEU A 1 186 ? 30.532 -1.462 -41.408 1.00 88.38 186 LEU A C 1
ATOM 1477 O O . LEU A 1 186 ? 31.394 -0.743 -41.903 1.00 88.38 186 LEU A O 1
ATOM 1481 N N . SER A 1 187 ? 29.252 -1.089 -41.358 1.00 85.44 187 SER A N 1
ATOM 1482 C CA . SER A 1 187 ? 28.772 0.203 -41.857 1.00 85.44 187 SER A CA 1
ATOM 1483 C C . SER A 1 187 ? 29.445 1.374 -41.144 1.00 85.44 187 SER A C 1
ATOM 1485 O O . SER A 1 187 ? 29.830 2.337 -41.798 1.00 85.44 187 SER A O 1
ATOM 1487 N N . LYS A 1 188 ? 29.652 1.295 -39.825 1.00 81.81 188 LYS A N 1
ATOM 1488 C CA . LYS A 1 188 ? 30.342 2.328 -39.043 1.00 81.81 188 LYS A CA 1
ATOM 1489 C C . LYS A 1 188 ? 31.834 2.378 -39.358 1.00 81.81 188 LYS A C 1
ATOM 1491 O O . LYS A 1 188 ? 32.396 3.465 -39.436 1.00 81.81 188 LYS A O 1
ATOM 1496 N N . ALA A 1 189 ? 32.482 1.233 -39.548 1.00 84.31 189 ALA A N 1
ATOM 1497 C CA . ALA A 1 189 ? 33.878 1.166 -39.970 1.00 84.31 189 ALA A CA 1
ATOM 1498 C C . ALA A 1 189 ? 34.053 1.771 -41.367 1.00 84.31 189 ALA A C 1
ATOM 1500 O O . ALA A 1 189 ? 34.940 2.596 -41.558 1.00 84.31 189 ALA A O 1
ATOM 1501 N N . LEU A 1 190 ? 33.156 1.445 -42.300 1.00 82.62 190 LEU A N 1
ATOM 1502 C CA . LEU A 1 190 ? 33.109 2.051 -43.628 1.00 82.62 190 LEU A CA 1
ATOM 1503 C C . LEU A 1 190 ? 32.810 3.549 -43.559 1.00 82.62 190 LEU A C 1
ATOM 1505 O O . LEU A 1 190 ? 33.453 4.304 -44.268 1.00 82.62 190 LEU A O 1
ATOM 1509 N N . TRP A 1 191 ? 31.905 4.001 -42.688 1.00 79.38 191 TRP A N 1
ATOM 1510 C CA . TRP A 1 191 ? 31.613 5.425 -42.476 1.00 79.38 191 TRP A CA 1
ATOM 1511 C C . TRP A 1 191 ? 32.805 6.200 -41.902 1.00 79.38 191 TRP A C 1
ATOM 1513 O O . TRP A 1 191 ? 33.001 7.362 -42.225 1.00 79.38 191 TRP A O 1
ATOM 1523 N N . VAL A 1 192 ? 33.602 5.574 -41.035 1.00 79.31 192 VAL A N 1
ATOM 1524 C CA . VAL A 1 192 ? 34.810 6.186 -40.460 1.00 79.31 192 VAL A CA 1
ATOM 1525 C C . VAL A 1 192 ? 35.973 6.168 -41.455 1.00 79.31 192 VAL A C 1
ATOM 1527 O O . VAL A 1 192 ? 36.743 7.120 -41.504 1.00 79.31 192 VAL A O 1
ATOM 1530 N N . GLN A 1 193 ? 36.115 5.100 -42.244 1.00 68.19 193 GLN A N 1
ATOM 1531 C CA . GLN A 1 193 ? 37.151 4.995 -43.279 1.00 68.19 193 GLN A CA 1
ATOM 1532 C C . GLN A 1 193 ? 36.848 5.874 -44.496 1.00 68.19 193 GLN A C 1
ATOM 1534 O O . GLN A 1 193 ? 37.753 6.464 -45.084 1.00 68.19 193 GLN A O 1
ATOM 1539 N N . MET A 1 194 ? 35.577 5.971 -44.880 1.00 63.53 194 MET A N 1
ATOM 1540 C CA . MET A 1 194 ? 35.078 6.918 -45.864 1.00 63.53 194 MET A CA 1
ATOM 1541 C C . MET A 1 194 ? 34.924 8.254 -45.148 1.00 63.53 194 MET A C 1
ATOM 1543 O O . MET A 1 194 ? 33.844 8.588 -44.687 1.00 63.53 194 MET A O 1
ATOM 1547 N N . ASP A 1 195 ? 36.029 8.977 -45.001 1.00 60.84 195 ASP A N 1
ATOM 1548 C CA . ASP A 1 195 ? 36.128 10.286 -44.357 1.00 60.84 195 ASP A CA 1
ATOM 1549 C C . ASP A 1 195 ? 35.215 11.328 -45.043 1.00 60.84 195 ASP A C 1
ATOM 1551 O O . ASP A 1 195 ? 35.627 12.156 -45.862 1.00 60.84 195 ASP A O 1
ATOM 1555 N N . ILE A 1 196 ? 33.915 11.229 -44.759 1.00 57.16 196 ILE A N 1
ATOM 1556 C CA . ILE A 1 196 ? 32.838 12.017 -45.358 1.00 57.16 196 ILE A CA 1
ATOM 1557 C C . ILE A 1 196 ? 33.041 13.498 -45.023 1.00 57.16 196 ILE A C 1
ATOM 1559 O O . ILE A 1 196 ? 32.750 14.363 -45.842 1.00 57.16 196 ILE A O 1
ATOM 1563 N N . THR A 1 197 ? 33.638 13.822 -43.880 1.00 55.50 197 THR A N 1
ATOM 1564 C CA . THR A 1 197 ? 33.942 15.213 -43.527 1.00 55.50 197 THR A CA 1
ATOM 1565 C C . THR A 1 197 ? 35.029 15.812 -44.427 1.00 55.50 197 THR A C 1
ATOM 1567 O O . THR A 1 197 ? 34.933 16.983 -44.795 1.00 55.50 197 THR A O 1
ATOM 1570 N N . GLY A 1 198 ? 36.019 15.013 -44.845 1.00 58.75 198 GLY A N 1
ATOM 1571 C CA . GLY A 1 198 ? 37.082 15.439 -45.761 1.00 58.75 198 GLY A CA 1
ATOM 1572 C C . GLY A 1 198 ? 36.645 15.528 -47.230 1.00 58.75 198 GLY A C 1
ATOM 1573 O O . GLY A 1 198 ? 37.004 16.477 -47.930 1.00 58.75 198 GLY A O 1
ATOM 1574 N N . GLN A 1 199 ? 35.822 14.586 -47.710 1.00 55.47 199 GLN A N 1
ATOM 1575 C CA . GLN A 1 199 ? 35.376 14.574 -49.114 1.00 55.47 199 GLN A CA 1
ATOM 1576 C C . GLN A 1 199 ? 34.232 15.550 -49.428 1.00 55.47 199 GLN A C 1
ATOM 1578 O O . GLN A 1 199 ? 34.138 16.026 -50.561 1.00 55.47 199 GLN A O 1
ATOM 1583 N N . PHE A 1 200 ? 33.395 15.919 -48.452 1.00 52.56 200 PHE A N 1
ATOM 1584 C CA . PHE A 1 200 ? 32.354 16.934 -48.669 1.00 52.56 200 PHE A CA 1
ATOM 1585 C C . PHE A 1 200 ? 32.897 18.369 -48.728 1.00 52.56 200 PHE A C 1
ATOM 1587 O O . PHE A 1 200 ? 32.233 19.237 -49.291 1.00 52.56 200 PHE A O 1
ATOM 1594 N N . GLN A 1 201 ? 34.119 18.626 -48.244 1.00 56.09 201 GLN A N 1
ATOM 1595 C CA . GLN A 1 201 ? 34.795 19.909 -48.481 1.00 56.09 201 GLN A CA 1
ATOM 1596 C C . GLN A 1 201 ? 35.223 20.096 -49.948 1.00 56.09 201 GLN A C 1
ATOM 1598 O O . GLN A 1 201 ? 35.403 21.228 -50.386 1.00 56.09 201 GLN A O 1
ATOM 1603 N N . HIS A 1 202 ? 35.340 19.013 -50.725 1.00 49.88 202 HIS A N 1
ATOM 1604 C CA . HIS A 1 202 ? 35.813 19.042 -52.111 1.00 49.88 202 HIS A CA 1
ATOM 1605 C C . HIS A 1 202 ? 34.795 18.411 -53.079 1.00 49.88 202 HIS A C 1
ATOM 1607 O O . HIS A 1 202 ? 35.145 17.547 -53.869 1.00 49.88 202 HIS A O 1
ATOM 1613 N N . GLY A 1 203 ? 33.520 18.816 -53.014 1.00 53.00 203 GLY A N 1
ATOM 1614 C CA . GLY A 1 203 ? 32.580 18.859 -54.154 1.00 53.00 203 GLY A CA 1
ATOM 1615 C C . GLY A 1 203 ? 32.425 17.652 -55.108 1.00 53.00 203 GLY A C 1
ATOM 1616 O O . GLY A 1 203 ? 31.945 17.851 -56.220 1.00 53.00 203 GLY A O 1
ATOM 1617 N N . ALA A 1 204 ? 32.795 16.421 -54.740 1.00 55.41 204 ALA A N 1
ATOM 1618 C CA . ALA A 1 204 ? 32.928 15.303 -55.690 1.00 55.41 204 ALA A CA 1
ATOM 1619 C C . ALA A 1 204 ? 31.968 14.120 -55.448 1.00 55.41 204 ALA A C 1
ATOM 1621 O O . ALA A 1 204 ? 32.244 12.997 -55.876 1.00 55.41 204 ALA A O 1
ATOM 1622 N N . ALA A 1 205 ? 30.816 14.342 -54.808 1.00 54.56 205 ALA A N 1
ATOM 1623 C CA . ALA A 1 205 ? 29.868 13.266 -54.486 1.00 54.56 205 ALA A CA 1
ATOM 1624 C C . ALA A 1 205 ? 29.337 12.505 -55.726 1.00 54.56 205 ALA A C 1
ATOM 1626 O O . ALA A 1 205 ? 29.060 11.311 -55.645 1.00 54.56 205 ALA A O 1
ATOM 1627 N N . LEU A 1 206 ? 29.270 13.149 -56.898 1.00 53.88 206 LEU A N 1
ATOM 1628 C CA . LEU A 1 206 ? 28.849 12.505 -58.153 1.00 53.88 206 LEU A CA 1
ATOM 1629 C C . LEU A 1 206 ? 29.963 11.701 -58.855 1.00 53.88 206 LEU A C 1
ATOM 1631 O O . LEU A 1 206 ? 29.657 10.814 -59.647 1.00 53.88 206 LEU A O 1
ATOM 1635 N N . SER A 1 207 ? 31.242 11.954 -58.548 1.00 52.97 207 SER A N 1
ATOM 1636 C CA . SER A 1 207 ? 32.387 11.248 -59.157 1.00 52.97 207 SER A CA 1
ATOM 1637 C C . SER A 1 207 ? 32.874 10.062 -58.305 1.00 52.97 207 SER A C 1
ATOM 1639 O O . SER A 1 207 ? 33.347 9.052 -58.832 1.00 52.97 207 SER A O 1
ATOM 1641 N N . GLY A 1 208 ? 32.689 10.126 -56.980 1.00 55.34 208 GLY A N 1
ATOM 1642 C CA . GLY A 1 208 ? 33.126 9.083 -56.045 1.00 55.34 208 GLY A CA 1
ATOM 1643 C C . GLY A 1 208 ? 32.390 7.747 -56.197 1.00 55.34 208 GLY A C 1
ATOM 1644 O O . GLY A 1 208 ? 33.028 6.696 -56.233 1.00 55.34 208 GLY A O 1
ATOM 1645 N N . ILE A 1 209 ? 31.062 7.772 -56.363 1.00 57.00 209 ILE A N 1
ATOM 1646 C CA . ILE A 1 209 ? 30.243 6.547 -56.472 1.00 57.00 209 ILE A CA 1
ATOM 1647 C C . ILE A 1 209 ? 30.549 5.793 -57.782 1.00 57.00 209 ILE A C 1
ATOM 1649 O O . ILE A 1 209 ? 30.666 4.567 -57.791 1.00 57.00 209 ILE A O 1
ATOM 1653 N N . LEU A 1 210 ? 30.779 6.522 -58.881 1.00 55.59 210 LEU A N 1
ATOM 1654 C CA . LEU A 1 210 ? 31.166 5.951 -60.177 1.00 55.59 210 LEU A CA 1
ATOM 1655 C C . LEU A 1 210 ? 32.595 5.378 -60.165 1.00 55.59 210 LEU A C 1
ATOM 1657 O O . LEU A 1 210 ? 32.819 4.283 -60.687 1.00 55.59 210 LEU A O 1
ATOM 1661 N N . SER A 1 211 ? 33.545 6.066 -59.522 1.00 54.53 211 SER A N 1
ATOM 1662 C CA . SER A 1 211 ? 34.947 5.627 -59.417 1.00 54.53 211 SER A CA 1
ATOM 1663 C C . SER A 1 211 ? 35.126 4.384 -58.532 1.00 54.53 211 SER A C 1
ATOM 1665 O O . SER A 1 211 ? 35.952 3.516 -58.818 1.00 54.53 211 SER A O 1
ATOM 1667 N N . ILE A 1 212 ? 34.305 4.244 -57.490 1.00 56.88 212 ILE A N 1
ATOM 1668 C CA . ILE A 1 212 ? 34.302 3.051 -56.635 1.00 56.88 212 ILE A CA 1
ATOM 1669 C C . ILE A 1 212 ? 33.714 1.833 -57.358 1.00 56.88 212 ILE A C 1
ATOM 1671 O O . ILE A 1 212 ? 34.266 0.739 -57.233 1.00 56.88 212 ILE A O 1
ATOM 1675 N N . SER A 1 213 ? 32.680 2.005 -58.193 1.00 58.50 213 SER A N 1
ATOM 1676 C CA . SER A 1 213 ? 32.135 0.886 -58.981 1.00 58.50 213 SER A CA 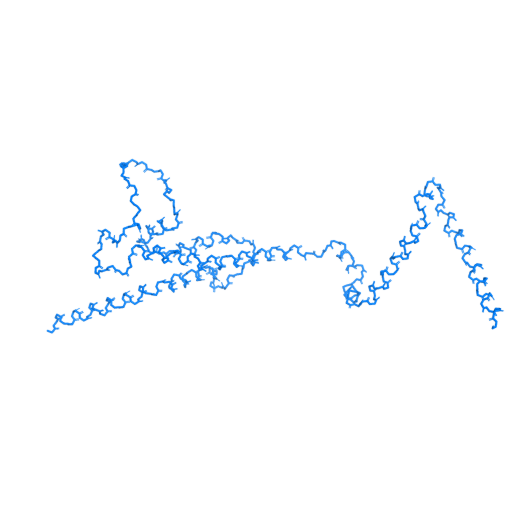1
ATOM 1677 C C . SER A 1 213 ? 33.142 0.333 -60.003 1.00 58.50 213 SER A C 1
ATOM 1679 O O . SER A 1 213 ? 33.256 -0.882 -60.173 1.00 58.50 213 SER A O 1
ATOM 1681 N N . SER A 1 214 ? 33.934 1.207 -60.637 1.00 62.06 214 SER A N 1
ATOM 1682 C CA . SER A 1 214 ? 34.832 0.817 -61.732 1.00 62.06 214 SER A CA 1
ATOM 1683 C C . SER A 1 214 ? 36.095 0.092 -61.264 1.00 62.06 214 SER A C 1
ATOM 1685 O O . SER A 1 214 ? 36.694 -0.656 -62.034 1.00 62.06 214 SER A O 1
ATOM 1687 N N . ARG A 1 215 ? 36.488 0.255 -59.994 1.00 61.03 215 ARG A N 1
ATOM 1688 C CA . ARG A 1 215 ? 37.655 -0.428 -59.406 1.00 61.03 215 ARG A CA 1
ATOM 1689 C C . ARG A 1 215 ? 37.314 -1.724 -58.678 1.00 61.03 215 ARG A C 1
ATOM 1691 O O . ARG A 1 215 ? 38.203 -2.548 -58.457 1.00 61.03 215 ARG A O 1
ATOM 1698 N N . PHE A 1 216 ? 36.045 -1.935 -58.337 1.00 69.38 216 PHE A N 1
ATOM 1699 C CA . PHE A 1 216 ? 35.615 -3.117 -57.595 1.00 69.38 216 PHE A CA 1
ATOM 1700 C C . PHE A 1 216 ? 35.651 -4.385 -58.464 1.00 69.38 216 PHE A C 1
ATOM 1702 O O . PHE A 1 216 ? 36.281 -5.376 -58.097 1.00 69.38 216 PHE A O 1
ATOM 1709 N N . LEU A 1 217 ? 35.068 -4.323 -59.666 1.00 68.44 217 LEU A N 1
ATOM 1710 C CA . LEU A 1 217 ? 35.019 -5.445 -60.614 1.00 68.44 217 LEU A CA 1
ATOM 1711 C C . LEU A 1 217 ? 36.401 -6.004 -61.017 1.00 68.44 217 LEU A C 1
ATOM 1713 O O . LEU A 1 217 ? 36.596 -7.214 -60.884 1.00 68.44 217 LEU A O 1
ATOM 1717 N N . PRO A 1 218 ? 37.388 -5.195 -61.456 1.00 71.62 218 PRO A N 1
ATOM 1718 C CA . PRO A 1 218 ? 38.690 -5.732 -61.862 1.00 71.62 218 PRO A CA 1
ATOM 1719 C C . PRO A 1 218 ? 39.487 -6.324 -60.690 1.00 71.62 218 PRO A C 1
ATOM 1721 O O . PRO A 1 218 ? 40.251 -7.269 -60.878 1.00 71.62 218 PRO A O 1
ATOM 1724 N N . THR A 1 219 ? 39.286 -5.822 -59.470 1.00 72.44 219 THR A N 1
ATOM 1725 C CA . THR A 1 219 ? 39.976 -6.329 -58.274 1.00 72.44 219 THR A CA 1
ATOM 1726 C C . THR A 1 219 ? 39.433 -7.695 -57.852 1.00 72.44 219 THR A C 1
ATOM 1728 O O . THR A 1 219 ? 40.211 -8.605 -57.571 1.00 72.44 219 THR A O 1
ATOM 1731 N N . VAL A 1 220 ? 38.108 -7.876 -57.890 1.00 74.00 220 VAL A N 1
ATOM 1732 C CA . VAL A 1 220 ? 37.468 -9.178 -57.641 1.00 74.00 220 VAL A CA 1
ATOM 1733 C C . VAL A 1 220 ? 37.890 -10.200 -58.697 1.00 74.00 220 VAL A C 1
ATOM 1735 O O . VAL A 1 220 ? 38.217 -11.336 -58.362 1.00 74.00 220 VAL A O 1
ATOM 1738 N N . MET A 1 221 ? 37.958 -9.791 -59.964 1.00 75.12 221 MET A N 1
ATOM 1739 C CA . MET A 1 221 ? 38.344 -10.681 -61.058 1.00 75.12 221 MET A CA 1
ATOM 1740 C C . MET A 1 221 ? 39.813 -11.128 -60.959 1.00 75.12 221 MET A C 1
ATOM 1742 O O . MET A 1 221 ? 40.116 -12.290 -61.217 1.00 75.12 221 MET A O 1
ATOM 1746 N N . ASN A 1 222 ? 40.717 -10.247 -60.515 1.00 77.50 222 ASN A N 1
ATOM 1747 C CA . ASN A 1 222 ? 42.112 -10.610 -60.252 1.00 77.50 222 ASN A CA 1
ATOM 1748 C C . ASN A 1 222 ? 42.266 -11.538 -59.040 1.00 77.50 222 ASN A C 1
ATOM 1750 O O . ASN A 1 222 ? 43.103 -12.434 -59.080 1.00 77.50 222 ASN A O 1
ATOM 1754 N N . LEU A 1 223 ? 41.459 -11.373 -57.988 1.00 78.50 223 LEU A N 1
ATOM 1755 C CA . LEU A 1 223 ? 41.466 -12.292 -56.844 1.00 78.50 223 LEU A CA 1
ATOM 1756 C C . LEU A 1 223 ? 40.922 -13.675 -57.217 1.00 78.50 223 LEU A C 1
ATOM 1758 O O . LEU A 1 223 ? 41.530 -14.676 -56.854 1.00 78.50 223 LEU A O 1
ATOM 1762 N N . LEU A 1 224 ? 39.837 -13.742 -57.995 1.00 76.56 224 LEU A N 1
ATOM 1763 C CA . LEU A 1 224 ? 39.296 -15.009 -58.497 1.00 76.56 224 LEU A CA 1
ATOM 1764 C C . LEU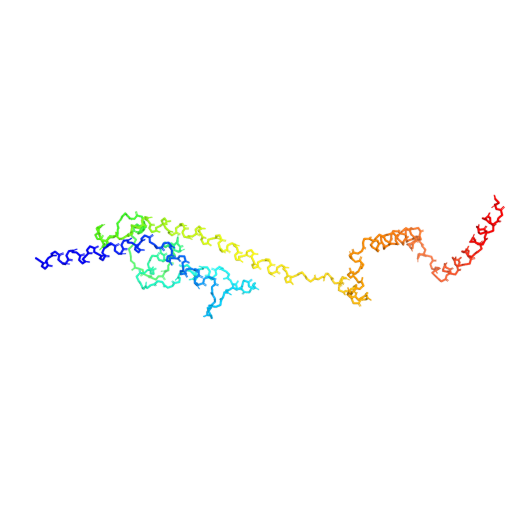 A 1 224 ? 40.276 -15.722 -59.428 1.00 76.56 224 LEU A C 1
ATOM 1766 O O . LEU A 1 224 ? 40.436 -16.932 -59.326 1.00 76.56 224 LEU A O 1
ATOM 1770 N N . ARG A 1 225 ? 40.964 -14.981 -60.302 1.00 73.50 225 ARG A N 1
ATOM 1771 C CA . ARG A 1 225 ? 41.989 -15.554 -61.179 1.00 73.50 225 ARG A CA 1
ATOM 1772 C C . ARG A 1 225 ? 43.170 -16.100 -60.383 1.00 73.50 225 ARG A C 1
ATOM 1774 O O . ARG A 1 225 ? 43.622 -17.201 -60.657 1.00 73.50 225 ARG A O 1
ATOM 1781 N N . LYS A 1 226 ? 43.601 -15.370 -59.353 1.00 74.19 226 LYS A N 1
ATOM 1782 C CA . LYS A 1 226 ? 44.699 -15.787 -58.477 1.00 74.19 226 LYS A CA 1
ATOM 1783 C C . LYS A 1 226 ? 44.346 -17.018 -57.633 1.00 74.19 226 LYS A C 1
ATOM 1785 O O . LYS A 1 226 ? 45.203 -17.860 -57.427 1.00 74.19 226 LYS A O 1
ATOM 1790 N N . LEU A 1 227 ? 43.086 -17.150 -57.214 1.00 72.50 227 LEU A N 1
ATOM 1791 C CA . LEU A 1 227 ? 42.571 -18.344 -56.532 1.00 72.50 227 LEU A CA 1
ATOM 1792 C C . LEU A 1 227 ? 42.320 -19.527 -57.482 1.00 72.50 227 LEU A C 1
ATOM 1794 O O . LEU A 1 227 ? 42.282 -20.663 -57.032 1.00 72.50 227 LEU A O 1
ATOM 1798 N N . ALA A 1 228 ? 42.132 -19.274 -58.780 1.00 72.12 228 ALA A N 1
ATOM 1799 C CA . ALA A 1 228 ? 41.976 -20.314 -59.799 1.00 72.12 228 ALA A CA 1
ATOM 1800 C C . ALA A 1 228 ? 43.319 -20.816 -60.372 1.00 72.12 228 ALA A C 1
ATOM 1802 O O . ALA A 1 228 ? 43.346 -21.863 -61.012 1.00 72.12 228 ALA A O 1
ATOM 1803 N N . GLU A 1 229 ? 44.413 -20.074 -60.166 1.00 70.69 229 GLU A N 1
ATOM 1804 C CA . GLU A 1 229 ? 45.779 -20.418 -60.602 1.00 70.69 229 GLU A CA 1
ATOM 1805 C C . GLU A 1 229 ? 46.655 -21.012 -59.481 1.00 70.69 229 GLU A C 1
ATOM 1807 O O . GLU A 1 229 ? 47.786 -21.410 -59.755 1.00 70.69 229 GLU A O 1
ATOM 1812 N N . GLU A 1 230 ? 46.149 -21.123 -58.249 1.00 54.50 230 GLU A N 1
ATOM 1813 C CA . GLU A 1 230 ? 46.777 -21.907 -57.175 1.00 54.50 230 GLU A CA 1
ATOM 1814 C C . GLU A 1 230 ? 46.165 -23.329 -57.146 1.00 54.50 230 GLU A C 1
ATOM 1816 O O . GLU A 1 230 ? 45.008 -23.468 -56.745 1.00 54.50 230 GLU A O 1
ATOM 1821 N N . PRO A 1 231 ? 46.881 -24.375 -57.619 1.00 52.28 231 PRO A N 1
ATOM 1822 C CA . PRO A 1 231 ? 46.475 -25.776 -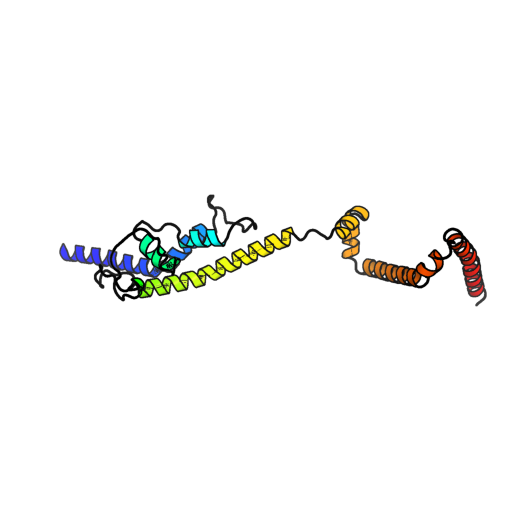57.466 1.00 52.28 231 PRO A CA 1
ATOM 1823 C C . PRO A 1 231 ? 46.686 -26.319 -56.045 1.00 52.28 231 PRO A C 1
ATOM 1825 O O . PRO A 1 231 ? 47.638 -25.874 -55.361 1.00 52.28 231 PRO A O 1
#

Solvent-accessible surface area (backbone atoms only — not comparable to full-atom values): 13768 Å² total; per-residue (Å²): 110,72,64,61,53,51,54,50,54,51,50,53,51,54,53,50,52,47,53,53,54,72,41,44,69,56,55,53,46,53,54,26,46,57,52,60,45,24,43,98,84,73,43,77,55,71,62,81,57,84,70,62,63,68,59,48,50,50,47,28,75,59,59,77,65,63,89,78,41,55,63,54,49,52,63,66,71,55,79,52,90,73,80,76,87,75,82,90,83,81,94,68,84,86,70,60,80,55,76,35,84,58,58,97,88,52,57,80,88,77,54,78,69,45,37,55,55,49,55,53,50,51,50,51,52,50,60,62,46,48,55,56,52,51,51,48,51,53,49,19,51,51,48,51,51,54,73,66,64,60,72,55,71,68,53,50,51,49,35,69,74,62,31,63,70,53,49,50,49,42,72,70,32,69,63,56,47,49,52,51,51,53,51,49,52,51,53,48,50,49,52,61,70,48,49,57,77,66,49,67,76,60,83,41,77,82,55,51,63,58,55,53,58,68,54,47,59,63,52,54,51,52,51,53,50,55,61,71,72,58,131

pLDDT: mean 72.96, std 15.77, range [30.94, 92.94]

Mean predicted aligned error: 18.22 Å

Radius of gyration: 39.59 Å; Cα contacts (8 Å, |Δi|>4): 87; chains: 1; bounding box: 83×61×105 Å